Protein AF-0000000084538221 (afdb_homodimer)

pLDDT: mean 87.61, std 15.62, range [23.31, 98.94]

Organism: NCBI:txid1434108

Nearest PDB structures (foldseek):
  3nz2-assembly1_C  TM=8.221E-01  e=3.007E-10  Vibrio cholerae O1 biovar El Tor str. N16961
  3srt-assembly2_B  TM=7.364E-01  e=6.868E-10  Clostridioides difficile 630
  4egg-assembly1_A  TM=7.305E-01  e=4.000E-09  Staphylococcus aureus subsp. aureus COL
  5u2k-assembly1_A  TM=7.167E-01  e=5.881E-09  Staphylococcus aureus subsp. aureus COL
  3jqy-assembly1_C  TM=7.966E-01  e=3.308E-06  Escherichia coli

Sequence (364 aa):
MGGIRTTTAVSNRDQVTFCEIAEHYHSNKLLFGIKYFKNWILERLASSAPVPSWRTKLHRMRGVNLGENVYVGYDVIFDRIHPELITIDDYSEIGDRCILSAHTRGSLTTRQAYPRTMAPIKIGRGVSVNPGCIITQGVEIGDNSIIGVGSVVNRNISPNSLALGYPARVVKKLEGVGELKTMGGIRTTTAVSNRDQVTFCEIAEHYHSNKLLFGIKYFKNWILERLASSAPVPSWRTKLHRMRGVNLGENVYVGYDVIFDRIHPELITIDDYSEIGDRCILSAHTRGSLTTRQAYPRTMAPIKIGRGVSVNPGCIITQGVEIGDNSIIGVGSVVNRNISPNSLALGYPARVVKKLEGVGELKT

Solvent-accessible surface area (backbone atoms only — not comparable to full-atom values): 18049 Å² total; per-residue (Å²): 132,82,73,76,72,77,76,58,94,56,48,73,65,51,46,54,53,50,48,54,51,23,60,73,65,72,38,57,66,64,62,39,50,53,52,50,49,51,41,49,52,37,48,56,49,24,25,62,48,87,48,47,64,56,16,40,51,34,41,39,75,59,38,31,42,67,42,60,59,42,43,42,37,47,47,44,42,60,26,85,87,50,22,65,36,36,38,37,30,39,44,13,33,39,25,36,46,19,36,40,34,30,54,50,81,35,52,90,88,41,25,87,87,43,54,60,46,73,33,49,27,38,37,28,40,23,19,34,36,34,39,45,20,37,37,36,44,57,19,40,38,26,38,28,15,36,36,38,64,54,13,32,36,74,57,67,40,63,54,30,22,35,26,41,29,79,70,43,40,76,78,45,76,57,58,76,50,64,57,75,60,130,136,80,75,77,76,78,78,60,94,60,50,72,50,45,47,54,54,50,47,54,52,22,58,73,66,72,40,56,67,67,62,36,49,52,52,51,50,52,42,48,53,36,49,57,49,23,28,63,48,88,48,49,70,56,17,40,51,33,42,40,73,60,38,30,42,67,44,58,74,46,45,44,36,48,48,46,40,58,26,84,86,49,22,66,38,35,37,36,30,39,53,13,35,40,25,37,46,20,36,39,33,29,52,51,82,35,46,51,16,28,25,79,60,41,56,62,44,73,32,49,26,40,38,28,39,41,20,38,36,34,38,44,21,37,38,34,44,57,20,40,37,26,38,36,15,37,37,37,66,55,13,31,34,74,57,68,40,62,52,29,20,33,26,39,41,68,67,43,39,76,78,42,76,57,74,94,66,80,73,86,82,132

Secondary structure (DSSP, 8-state):
--------SS-HHHHHHHHHHHHHHT--HHHHHHHHHHHHHHHHHHHH-SSHHHHHHHHHHHT-EE-TT-EE-TT-EE-SS-GGGEEE-TT-EE-TT-EE--B----TTTTTTS---B--EEE-TT-EE-TT-EE-TT-EE-TT-EEPTT-EE-S-B-SSEEEEETTEEEEEE--S-S----/--------SS-HHHHHHHHHHHHHTT--HHHHHHHHHHHHHHHHHHHH-SSHHHHHHHHHHHT-EE-TT-EE-TT-EE-SS-GGGEEE-TT-EE-TT-EE-SB----TTTTTTS---B--EEE-TT-EE-TT-EE-TT-EE-TT-EEPTT-EE-S-B-SSEEEEETTEEEEEE--S-S----

InterPro domains:
  IPR001451 Hexapeptide repeat [PF00132] (121-155)
  IPR011004 Trimeric LpxA-like superfamily [SSF51161] (21-174)
  IPR051159 Hexapeptide-repeat containing acetyltransferases [PTHR23416] (64-176)

Structure (mmCIF, N/CA/C/O backbone):
data_AF-0000000084538221-model_v1
#
loop_
_entity.id
_entity.type
_entity.pdbx_description
1 polymer Acetyltransferase
#
loop_
_atom_site.group_PDB
_atom_site.id
_atom_site.type_symbol
_atom_site.label_atom_id
_atom_site.label_alt_id
_atom_site.label_comp_id
_atom_site.label_asym_id
_atom_site.label_entity_id
_atom_site.label_seq_id
_atom_site.pdbx_PDB_ins_code
_atom_site.Cartn_x
_atom_site.Cartn_y
_atom_site.Cartn_z
_atom_site.occupancy
_atom_site.B_iso_or_equiv
_atom_site.auth_seq_id
_atom_site.auth_comp_id
_atom_site.auth_asym_id
_atom_site.auth_atom_id
_atom_site.pdbx_PDB_model_num
ATOM 1 N N . MET A 1 1 ? 29.891 10.766 44.094 1 28.03 1 MET A N 1
ATOM 2 C CA . MET A 1 1 ? 28.469 10.992 44.344 1 28.03 1 MET A CA 1
ATOM 3 C C . MET A 1 1 ? 27.641 10.773 43.094 1 28.03 1 MET A C 1
ATOM 5 O O . MET A 1 1 ? 27.859 11.445 42.094 1 28.03 1 MET A O 1
ATOM 9 N N . GLY A 1 2 ? 27.344 9.5 42.719 1 31.75 2 GLY A N 1
ATOM 10 C CA . GLY A 1 2 ? 26.688 8.938 41.531 1 31.75 2 GLY A CA 1
ATOM 11 C C . GLY A 1 2 ? 25.312 9.523 41.281 1 31.75 2 GLY A C 1
ATOM 12 O O . GLY A 1 2 ? 24.438 9.445 42.156 1 31.75 2 GLY A O 1
ATOM 13 N N . GLY A 1 3 ? 25.219 10.773 40.75 1 32.94 3 GLY A N 1
ATOM 14 C CA . GLY A 1 3 ? 23.969 11.508 40.688 1 32.94 3 GLY A CA 1
ATOM 15 C C . GLY A 1 3 ? 22.781 10.625 40.344 1 32.94 3 GLY A C 1
ATOM 16 O O . GLY A 1 3 ? 22.922 9.664 39.562 1 32.94 3 GLY A O 1
ATOM 17 N N . ILE A 1 4 ? 21.922 10.398 41.281 1 33.69 4 ILE A N 1
ATOM 18 C CA . ILE A 1 4 ? 20.609 9.766 41.094 1 33.69 4 ILE A CA 1
ATOM 19 C C . ILE A 1 4 ? 19.984 10.258 39.812 1 33.69 4 ILE A C 1
ATOM 21 O O . ILE A 1 4 ? 19.781 11.461 39.625 1 33.69 4 ILE A O 1
ATOM 25 N N . ARG A 1 5 ? 20.344 9.656 38.625 1 39.41 5 ARG A N 1
ATOM 26 C CA . ARG A 1 5 ? 19.547 9.891 37.406 1 39.41 5 ARG A CA 1
ATOM 27 C C . ARG A 1 5 ? 18.062 9.938 37.75 1 39.41 5 ARG A C 1
ATOM 29 O O . ARG A 1 5 ? 17.516 8.984 38.281 1 39.41 5 ARG A O 1
ATOM 36 N N . THR A 1 6 ? 17.516 11.039 38.281 1 40.22 6 THR A N 1
ATOM 37 C CA . THR A 1 6 ? 16.078 11.219 38.469 1 40.22 6 THR A CA 1
ATOM 38 C C . THR A 1 6 ? 15.289 10.523 37.344 1 40.22 6 THR A C 1
ATOM 40 O O . THR A 1 6 ? 15.531 10.773 36.156 1 40.22 6 THR A O 1
ATOM 43 N N . THR A 1 7 ? 14.992 9.258 37.469 1 44.72 7 THR A N 1
ATOM 44 C CA . THR A 1 7 ? 14.156 8.367 36.656 1 44.72 7 THR A CA 1
ATOM 45 C C . THR A 1 7 ? 12.906 9.086 36.188 1 44.72 7 THR A C 1
ATOM 47 O O . THR A 1 7 ? 11.969 9.305 36.938 1 44.72 7 THR A O 1
ATOM 50 N N . THR A 1 8 ? 12.836 10.258 35.562 1 49.69 8 THR A N 1
ATOM 51 C CA . THR A 1 8 ? 11.625 10.914 35.094 1 49.69 8 THR A CA 1
ATOM 52 C C . THR A 1 8 ? 10.703 9.906 34.406 1 49.69 8 THR A C 1
ATOM 54 O O . THR A 1 8 ? 11.164 8.883 33.875 1 49.69 8 THR A O 1
ATOM 57 N N . ALA A 1 9 ? 9.383 9.891 34.812 1 61.44 9 ALA A N 1
ATOM 58 C CA . ALA A 1 9 ? 8.266 9.094 34.312 1 61.44 9 ALA A CA 1
ATOM 59 C C . ALA A 1 9 ? 8.305 8.961 32.812 1 61.44 9 ALA A C 1
ATOM 61 O O . ALA A 1 9 ? 7.855 7.961 32.25 1 61.44 9 ALA A O 1
ATOM 62 N N . VAL A 1 10 ? 8.695 9.977 32.219 1 63.03 10 VAL A N 1
ATOM 63 C CA . VAL A 1 10 ? 8.789 9.922 30.781 1 63.03 10 VAL A CA 1
ATOM 64 C C . VAL A 1 10 ? 10.234 9.633 30.359 1 63.03 10 VAL A C 1
ATOM 66 O O . VAL A 1 10 ? 11.172 10.242 30.891 1 63.03 10 VAL A O 1
ATOM 69 N N . SER A 1 11 ? 10.461 8.594 29.719 1 69 11 SER A N 1
ATOM 70 C CA . SER A 1 11 ? 11.781 8.203 29.234 1 69 11 SER A CA 1
ATOM 71 C C . SER A 1 11 ? 12.484 9.375 28.547 1 69 11 SER A C 1
ATOM 73 O O . SER A 1 11 ? 11.836 10.312 28.078 1 69 11 SER A O 1
ATOM 75 N N . ASN A 1 12 ? 13.742 9.375 28.672 1 65.75 12 ASN A N 1
ATOM 76 C CA . ASN A 1 12 ? 14.539 10.391 27.984 1 65.75 12 ASN A CA 1
ATOM 77 C C . ASN A 1 12 ? 14.141 10.531 26.516 1 65.75 12 ASN A C 1
ATOM 79 O O . ASN A 1 12 ? 14.102 11.641 25.984 1 65.75 12 ASN A O 1
ATOM 83 N N . ARG A 1 13 ? 13.898 9.469 26.016 1 68.38 13 ARG A N 1
ATOM 84 C CA . ARG A 1 13 ? 13.492 9.477 24.609 1 68.38 13 ARG A CA 1
ATOM 85 C C . ARG A 1 13 ? 12.164 10.188 24.422 1 68.38 13 ARG A C 1
ATOM 87 O O . ARG A 1 13 ? 12 10.977 23.5 1 68.38 13 ARG A O 1
ATOM 94 N N . ASP A 1 14 ? 11.281 9.867 25.266 1 73.62 14 ASP A N 1
ATOM 95 C CA . ASP A 1 14 ? 9.969 10.492 25.156 1 73.62 14 ASP A CA 1
ATOM 96 C C . ASP A 1 14 ? 10.062 12 25.391 1 73.62 14 ASP A C 1
ATOM 98 O O . ASP A 1 14 ? 9.344 12.781 24.766 1 73.62 14 ASP A O 1
ATOM 102 N N . GLN A 1 15 ? 10.891 12.328 26.188 1 70.5 15 GLN A N 1
ATOM 103 C CA . GLN A 1 15 ? 11.086 13.75 26.469 1 70.5 15 GLN A CA 1
ATOM 104 C C . GLN A 1 15 ? 11.57 14.492 25.234 1 70.5 15 GLN A C 1
ATOM 106 O O . GLN A 1 15 ? 11.102 15.602 24.938 1 70.5 15 GLN A O 1
ATOM 111 N N . VAL A 1 16 ? 12.539 13.922 24.609 1 69.69 16 VAL A N 1
ATOM 112 C CA . VAL A 1 16 ? 13.07 14.547 23.391 1 69.69 16 VAL A CA 1
ATOM 113 C C . VAL A 1 16 ? 11.953 14.719 22.375 1 69.69 16 VAL A C 1
ATOM 115 O O . VAL A 1 16 ? 11.812 15.789 21.766 1 69.69 16 VAL A O 1
ATOM 118 N N . THR A 1 17 ? 11.219 13.656 22.203 1 69 17 THR A N 1
ATOM 119 C CA . THR A 1 17 ? 10.141 13.695 21.219 1 69 17 THR A CA 1
ATOM 120 C C . THR A 1 17 ? 9.094 14.734 21.594 1 69 17 THR A C 1
ATOM 122 O O . THR A 1 17 ? 8.711 15.562 20.766 1 69 17 THR A O 1
ATOM 125 N N . PHE A 1 18 ? 8.672 14.734 22.781 1 70.56 18 PHE A N 1
ATOM 126 C CA . PHE A 1 18 ? 7.598 15.617 23.219 1 70.56 18 PHE A CA 1
ATOM 127 C C . PHE A 1 18 ? 8.062 17.062 23.25 1 70.56 18 PHE A C 1
ATOM 129 O O . PHE A 1 18 ? 7.301 17.969 22.891 1 70.56 18 PHE A O 1
ATOM 136 N N . CYS A 1 19 ? 9.227 17.234 23.594 1 69.69 19 CYS A N 1
ATOM 137 C CA . CYS A 1 19 ? 9.75 18.594 23.656 1 69.69 19 CYS A CA 1
ATOM 138 C C . CYS A 1 19 ? 9.883 19.188 22.266 1 69.69 19 CYS A C 1
ATOM 140 O O . CYS A 1 19 ? 9.523 20.359 22.047 1 69.69 19 CYS A O 1
ATOM 142 N N . GLU A 1 20 ? 10.422 18.453 21.375 1 70.19 20 GLU A N 1
ATOM 143 C CA . GLU A 1 20 ? 10.594 18.953 20 1 70.19 20 GLU A CA 1
ATOM 144 C C . GLU A 1 20 ? 9.25 19.281 19.375 1 70.19 20 GLU A C 1
ATOM 146 O O . GLU A 1 20 ? 9.109 20.312 18.703 1 70.19 20 GLU A O 1
ATOM 151 N N . ILE A 1 21 ? 8.352 18.453 19.625 1 71.31 21 ILE A N 1
ATOM 152 C CA . ILE A 1 21 ? 7.035 18.641 19.016 1 71.31 21 ILE A CA 1
ATOM 153 C C . ILE A 1 21 ? 6.309 19.797 19.703 1 71.31 21 ILE A C 1
ATOM 155 O O . ILE A 1 21 ? 5.688 20.625 19.031 1 71.31 21 ILE A O 1
ATOM 159 N N . ALA A 1 22 ? 6.379 19.828 20.984 1 69.81 22 ALA A N 1
ATOM 160 C CA . ALA A 1 22 ? 5.77 20.922 21.734 1 69.81 22 ALA A CA 1
ATOM 161 C C . ALA A 1 22 ? 6.359 22.266 21.328 1 69.81 22 ALA A C 1
ATOM 163 O O . ALA A 1 22 ? 5.641 23.266 21.234 1 69.81 22 ALA A O 1
ATOM 164 N N . GLU A 1 23 ? 7.621 22.281 21.078 1 72.44 23 GLU A N 1
ATOM 165 C CA . GLU A 1 23 ? 8.289 23.516 20.641 1 72.44 23 GLU A CA 1
ATOM 166 C C . GLU A 1 23 ? 7.82 23.938 19.25 1 72.44 23 GLU A C 1
ATOM 168 O O . GLU A 1 23 ? 7.613 25.125 19 1 72.44 23 GLU A O 1
ATOM 173 N N . HIS A 1 24 ? 7.633 22.984 18.453 1 72.81 24 HIS A N 1
ATOM 174 C CA . HIS A 1 24 ? 7.18 23.281 17.109 1 72.81 24 HIS A CA 1
ATOM 175 C C . HIS A 1 24 ? 5.777 23.891 17.109 1 72.81 24 HIS A C 1
ATOM 177 O O . HIS A 1 24 ? 5.516 24.859 16.406 1 72.81 24 HIS A O 1
ATOM 183 N N . TYR A 1 25 ? 4.949 23.359 17.938 1 73.06 25 TYR A N 1
ATOM 184 C CA . TYR A 1 25 ? 3.561 23.812 17.953 1 73.06 25 TYR A CA 1
ATOM 185 C C . TYR A 1 25 ? 3.365 24.906 18.984 1 73.06 25 TYR A C 1
ATOM 187 O O . TYR A 1 25 ? 2.254 25.422 19.156 1 73.06 25 TYR A O 1
ATOM 195 N N . HIS A 1 26 ? 4.398 25.375 19.594 1 75.12 26 HIS A N 1
ATOM 196 C CA . HIS A 1 26 ? 4.328 26.375 20.641 1 75.12 26 HIS A CA 1
ATOM 197 C C . HIS A 1 26 ? 3.221 26.062 21.641 1 75.12 26 HIS A C 1
ATOM 199 O O . HIS A 1 26 ? 2.428 26.922 22 1 75.12 26 HIS A O 1
ATOM 205 N N . SER A 1 27 ? 3.049 24.812 21.938 1 70.12 27 SER A N 1
ATOM 206 C CA . SER A 1 27 ? 1.979 24.359 22.812 1 70.12 27 SER A CA 1
ATOM 207 C C . SER A 1 27 ? 2.529 23.891 24.156 1 70.12 27 SER A C 1
ATOM 209 O O . SER A 1 27 ? 3.693 23.5 24.25 1 70.12 27 SER A O 1
ATOM 211 N N . ASN A 1 28 ? 1.654 24.141 25.062 1 74.75 28 ASN A N 1
ATOM 212 C CA . ASN A 1 28 ? 2.029 23.531 26.328 1 74.75 28 ASN A CA 1
ATOM 213 C C . ASN A 1 28 ? 1.969 22 26.266 1 74.75 28 ASN A C 1
ATOM 215 O O . ASN A 1 28 ? 1.281 21.453 25.406 1 74.75 28 ASN A O 1
ATOM 219 N N . LYS A 1 29 ? 2.656 21.312 27.062 1 72.25 29 LYS A N 1
ATOM 220 C CA . LYS A 1 29 ? 2.883 19.875 27.047 1 72.25 29 LYS A CA 1
ATOM 221 C C . LYS A 1 29 ? 1.566 19.109 27.156 1 72.25 29 LYS A C 1
ATOM 223 O O . LYS A 1 29 ? 1.375 18.094 26.484 1 72.25 29 LYS A O 1
ATOM 228 N N . LEU A 1 30 ? 0.734 19.641 27.969 1 74.62 30 LEU A N 1
ATOM 229 C CA . LEU A 1 30 ? -0.538 18.953 28.188 1 74.62 30 LEU A CA 1
ATOM 230 C C . LEU A 1 30 ? -1.402 19.031 26.922 1 74.62 30 LEU A C 1
ATOM 232 O O . LEU A 1 30 ? -1.979 18.016 26.5 1 74.62 30 LEU A O 1
ATOM 236 N N . LEU A 1 31 ? -1.544 20.203 26.438 1 76.81 31 LEU A N 1
ATOM 237 C CA . LEU A 1 31 ? -2.348 20.406 25.234 1 76.81 31 LEU A CA 1
ATOM 238 C C . LEU A 1 31 ? -1.792 19.594 24.062 1 76.81 31 LEU A C 1
ATOM 240 O O . LEU A 1 31 ? -2.555 19.016 23.281 1 76.81 31 LEU A O 1
ATOM 244 N N . PHE A 1 32 ? -0.546 19.484 24.094 1 75.25 32 PHE A N 1
ATOM 245 C CA . PHE A 1 32 ? 0.092 18.703 23.047 1 75.25 32 PHE A CA 1
ATOM 246 C C . PHE A 1 32 ? -0.216 17.219 23.219 1 75.25 32 PHE A C 1
ATOM 248 O O . PHE A 1 32 ? -0.479 16.516 22.234 1 75.25 32 PHE A O 1
ATOM 255 N N . GLY A 1 33 ? -0.154 16.781 24.453 1 76.19 33 GLY A N 1
ATOM 256 C CA . GLY A 1 33 ? -0.464 15.391 24.719 1 76.19 33 GLY A CA 1
ATOM 257 C C . GLY A 1 33 ? -1.852 14.984 24.25 1 76.19 33 GLY A C 1
ATOM 258 O O . GLY A 1 33 ? -2.029 13.93 23.641 1 76.19 33 GLY A O 1
ATOM 259 N N . ILE A 1 34 ? -2.74 15.828 24.578 1 81.06 34 ILE A N 1
ATOM 260 C CA . ILE A 1 34 ? -4.125 15.562 24.203 1 81.06 34 ILE A CA 1
ATOM 261 C C . ILE A 1 34 ? -4.254 15.547 22.688 1 81.06 34 ILE A C 1
ATOM 263 O O . ILE A 1 34 ? -4.883 14.648 22.109 1 81.06 34 ILE A O 1
ATOM 267 N N . LYS A 1 35 ? -3.684 16.578 22.094 1 81.38 35 LYS A N 1
ATOM 268 C CA . LYS A 1 35 ? -3.727 16.656 20.641 1 81.38 35 LYS A CA 1
ATOM 269 C C . LYS A 1 35 ? -3.055 15.445 20 1 81.38 35 LYS A C 1
ATOM 271 O O . LYS A 1 35 ? -3.551 14.898 19.016 1 81.38 35 LYS A O 1
ATOM 276 N N . TYR A 1 36 ? -1.949 15.039 20.609 1 82 36 TYR A N 1
ATOM 277 C CA . TYR A 1 36 ? -1.199 13.891 20.109 1 82 36 TYR A CA 1
ATOM 278 C C . TYR A 1 36 ? -2.029 12.617 20.203 1 82 36 TYR A C 1
ATOM 280 O O . TYR A 1 36 ? -2.084 11.836 19.25 1 82 36 TYR A O 1
ATOM 288 N N . PHE A 1 37 ? -2.625 12.484 21.297 1 86.69 37 PHE A N 1
ATOM 289 C CA . PHE A 1 37 ? -3.432 11.289 21.516 1 86.69 37 PHE A CA 1
ATOM 290 C C . PHE A 1 37 ? -4.641 11.273 20.594 1 86.69 37 PHE A C 1
ATOM 292 O O . PHE A 1 37 ? -4.969 10.234 20.016 1 86.69 37 PHE A O 1
ATOM 299 N N . LYS A 1 38 ? -5.27 12.383 20.516 1 89.31 38 LYS A N 1
ATOM 300 C CA . LYS A 1 38 ? -6.398 12.508 19.594 1 89.31 38 LYS A CA 1
ATOM 301 C C . LYS A 1 38 ? -5.988 12.156 18.172 1 89.31 38 LYS A C 1
ATOM 303 O O . LYS A 1 38 ? -6.68 11.398 17.484 1 89.31 38 LYS A O 1
ATOM 308 N N . ASN A 1 39 ? -4.887 12.672 17.75 1 89.56 39 ASN A N 1
ATOM 309 C CA . ASN A 1 39 ? -4.398 12.406 16.406 1 89.56 39 ASN A CA 1
ATOM 310 C C . ASN A 1 39 ? -4.043 10.938 16.203 1 89.56 39 ASN A C 1
ATOM 312 O O . ASN A 1 39 ? -4.219 10.383 15.125 1 89.56 39 ASN A O 1
ATOM 316 N N . TRP A 1 40 ? -3.553 10.438 17.25 1 89.25 40 TRP A N 1
ATOM 317 C CA . TRP A 1 40 ? -3.225 9.016 17.219 1 89.25 40 TRP A CA 1
ATOM 318 C C . TRP A 1 40 ? -4.477 8.172 17 1 89.25 40 TRP A C 1
ATOM 320 O O . TRP A 1 40 ? -4.48 7.266 16.172 1 89.25 40 TRP A O 1
ATOM 330 N N . ILE A 1 41 ? -5.504 8.414 17.719 1 92.25 41 ILE A N 1
ATOM 331 C CA . ILE A 1 41 ? -6.758 7.684 17.594 1 92.25 41 ILE A CA 1
ATOM 332 C C . ILE A 1 41 ? -7.324 7.848 16.188 1 92.25 41 ILE A C 1
ATOM 334 O O . ILE A 1 41 ? -7.703 6.867 15.547 1 92.25 41 ILE A O 1
ATOM 338 N N . LEU A 1 42 ? -7.344 9.094 15.75 1 94.25 42 LEU A N 1
ATOM 339 C CA . LEU A 1 42 ? -7.879 9.383 14.422 1 94.25 42 LEU A CA 1
ATOM 340 C C . LEU A 1 42 ? -7.09 8.641 13.352 1 94.25 42 LEU A C 1
ATOM 342 O O . LEU A 1 42 ? -7.668 8.141 12.383 1 94.25 42 LEU A O 1
ATOM 346 N N . GLU A 1 43 ? -5.797 8.602 13.516 1 93.19 43 GLU A N 1
ATOM 347 C CA . GLU A 1 43 ? -4.949 7.91 12.547 1 93.19 43 GLU A CA 1
ATOM 348 C C . GLU A 1 43 ? -5.254 6.414 12.516 1 93.19 43 GLU A C 1
ATOM 350 O O . GLU A 1 43 ? -5.332 5.812 11.445 1 93.19 43 GLU A O 1
ATOM 355 N N . ARG A 1 44 ? -5.383 5.828 13.633 1 92.31 44 ARG A N 1
ATOM 356 C CA . ARG A 1 44 ? -5.652 4.395 13.711 1 92.31 44 ARG A CA 1
ATOM 357 C C . ARG A 1 44 ? -7.008 4.059 13.102 1 92.31 44 ARG A C 1
ATOM 359 O O . ARG A 1 44 ? -7.148 3.061 12.391 1 92.31 44 ARG A O 1
ATOM 366 N N . LEU A 1 45 ? -7.945 4.836 13.414 1 93.38 45 LEU A N 1
ATOM 367 C CA . LEU A 1 45 ? -9.273 4.645 12.836 1 93.38 45 LEU A CA 1
ATOM 368 C C . LEU A 1 45 ? -9.242 4.824 11.32 1 93.38 45 LEU A C 1
ATOM 370 O O . LEU A 1 45 ? -9.844 4.043 10.586 1 93.38 45 LEU A O 1
ATOM 374 N N . ALA A 1 46 ? -8.523 5.844 10.867 1 94.06 46 ALA A N 1
ATOM 375 C CA . ALA A 1 46 ? -8.422 6.113 9.438 1 94.06 46 ALA A CA 1
ATOM 376 C C . ALA A 1 46 ? -7.734 4.957 8.711 1 94.06 46 ALA A C 1
ATOM 378 O O . ALA A 1 46 ? -8.102 4.617 7.586 1 94.06 46 ALA A O 1
ATOM 379 N N . SER A 1 47 ? -6.777 4.422 9.352 1 90.81 47 SER A N 1
ATOM 380 C CA . SER A 1 47 ? -5.969 3.367 8.75 1 90.81 47 SER A CA 1
ATOM 381 C C . SER A 1 47 ? -6.793 2.105 8.516 1 90.81 47 SER A C 1
ATOM 383 O O . SER A 1 47 ? -6.488 1.312 7.621 1 90.81 47 SER A O 1
ATOM 385 N N . SER A 1 48 ? -7.898 1.978 9.227 1 91.56 48 SER A N 1
ATOM 386 C CA . SER A 1 48 ? -8.578 0.686 9.195 1 91.56 48 SER A CA 1
ATOM 387 C C . SER A 1 48 ? -10.016 0.826 8.703 1 91.56 48 SER A C 1
ATOM 389 O O . SER A 1 48 ? -10.664 -0.17 8.383 1 91.56 48 SER A O 1
ATOM 391 N N . ALA A 1 49 ? -10.547 1.956 8.617 1 92 49 ALA A N 1
ATOM 392 C CA . ALA A 1 49 ? -11.953 2.143 8.266 1 92 49 ALA A CA 1
ATOM 393 C C . ALA A 1 49 ? -12.273 1.503 6.918 1 92 49 ALA A C 1
ATOM 395 O O . ALA A 1 49 ? -11.547 1.708 5.941 1 92 49 ALA A O 1
ATOM 396 N N . PRO A 1 50 ? -13.367 0.766 6.781 1 89.12 50 PRO A N 1
ATOM 397 C CA . PRO A 1 50 ? -13.68 0.045 5.547 1 89.12 50 PRO A CA 1
ATOM 398 C C . PRO A 1 50 ? -14.234 0.958 4.457 1 89.12 50 PRO A C 1
ATOM 400 O O . PRO A 1 50 ? -14.195 0.61 3.273 1 89.12 50 PRO A O 1
ATOM 403 N N . VAL A 1 51 ? -14.758 2.086 4.793 1 89.12 51 VAL A N 1
ATOM 404 C CA . VAL A 1 51 ? -15.344 3.01 3.826 1 89.12 51 VAL A CA 1
ATOM 405 C C . VAL A 1 51 ? -14.328 4.094 3.463 1 89.12 51 VAL A C 1
ATOM 407 O O . VAL A 1 51 ? -13.828 4.801 4.34 1 89.12 51 VAL A O 1
ATOM 410 N N . PRO A 1 52 ? -14.055 4.191 2.189 1 89.12 52 PRO A N 1
ATOM 411 C CA . PRO A 1 52 ? -13.023 5.141 1.769 1 89.12 52 PRO A CA 1
ATOM 412 C C . PRO A 1 52 ? -13.32 6.574 2.207 1 89.12 52 PRO A C 1
ATOM 414 O O . PRO A 1 52 ? -12.414 7.297 2.631 1 89.12 52 PRO A O 1
ATOM 417 N N . SER A 1 53 ? -14.523 7.039 2.111 1 91.69 53 SER A N 1
ATOM 418 C CA . SER A 1 53 ? -14.867 8.406 2.48 1 91.69 53 SER A CA 1
ATOM 419 C C . SER A 1 53 ? -14.617 8.656 3.965 1 91.69 53 SER A C 1
ATOM 421 O O . SER A 1 53 ? -14.273 9.773 4.363 1 91.69 53 SER A O 1
ATOM 423 N N . TRP A 1 54 ? -14.789 7.566 4.793 1 93.88 54 TRP A N 1
ATOM 424 C CA . TRP A 1 54 ? -14.492 7.699 6.215 1 93.88 54 TRP A CA 1
ATOM 425 C C . TRP A 1 54 ? -13 7.902 6.445 1 93.88 54 TRP A C 1
ATOM 427 O O . TRP A 1 54 ? -12.602 8.703 7.297 1 93.88 54 TRP A O 1
ATOM 437 N N . ARG A 1 55 ? -12.266 7.223 5.672 1 95.19 55 ARG A N 1
ATOM 438 C CA . ARG A 1 55 ? -10.812 7.355 5.816 1 95.19 55 ARG A CA 1
ATOM 439 C C . ARG A 1 55 ? -10.359 8.766 5.469 1 95.19 55 ARG A C 1
ATOM 441 O O . ARG A 1 55 ? -9.602 9.383 6.223 1 95.19 55 ARG A O 1
ATOM 448 N N . THR A 1 56 ? -10.852 9.242 4.387 1 96.12 56 THR A N 1
ATOM 449 C CA . THR A 1 56 ? -10.492 10.586 3.959 1 96.12 56 THR A CA 1
ATOM 450 C C . THR A 1 56 ? -10.945 11.617 4.984 1 96.12 56 THR A C 1
ATOM 452 O O . THR A 1 56 ? -10.203 12.547 5.312 1 96.12 56 THR A O 1
ATOM 455 N N . LYS A 1 57 ? -12.148 11.477 5.484 1 95.94 57 LYS A N 1
ATOM 456 C CA . LYS A 1 57 ? -12.68 12.398 6.484 1 95.94 57 LYS A CA 1
ATOM 457 C C . LYS A 1 57 ? -11.82 12.398 7.75 1 95.94 57 LYS A C 1
ATOM 459 O O . LYS A 1 57 ? -11.508 13.453 8.297 1 95.94 57 LYS A O 1
ATOM 464 N N . LEU A 1 58 ? -11.445 11.242 8.195 1 97.12 58 LEU A N 1
ATOM 465 C CA . LEU A 1 58 ? -10.656 11.109 9.414 1 97.12 58 LEU A CA 1
ATOM 466 C C . LEU A 1 58 ? -9.281 11.727 9.242 1 97.12 58 LEU A C 1
ATOM 468 O O . LEU A 1 58 ? -8.766 12.375 10.164 1 97.12 58 LEU A O 1
ATOM 472 N N . HIS A 1 59 ? -8.68 11.586 8.102 1 97.62 59 HIS A N 1
ATOM 473 C CA . HIS A 1 59 ? -7.379 12.195 7.855 1 97.62 59 HIS A CA 1
ATOM 474 C C . HIS A 1 59 ? -7.496 13.719 7.75 1 97.62 59 HIS A C 1
ATOM 476 O O . HIS A 1 59 ? -6.602 14.445 8.188 1 97.62 59 HIS A O 1
ATOM 482 N N . ARG A 1 60 ? -8.617 14.18 7.18 1 97.31 60 ARG A N 1
ATOM 483 C CA . ARG A 1 60 ? -8.867 15.617 7.164 1 97.31 60 ARG A CA 1
ATOM 484 C C . ARG A 1 60 ? -8.961 16.172 8.586 1 97.31 60 ARG A C 1
ATOM 486 O O . ARG A 1 60 ? -8.414 17.234 8.875 1 97.31 60 ARG A O 1
ATOM 493 N N . MET A 1 61 ? -9.609 15.445 9.422 1 96.5 61 MET A N 1
ATOM 494 C CA . MET A 1 61 ? -9.781 15.867 10.812 1 96.5 61 MET A CA 1
ATOM 495 C C . MET A 1 61 ? -8.438 15.961 11.523 1 96.5 61 MET A C 1
ATOM 497 O O . MET A 1 61 ? -8.273 16.75 12.461 1 96.5 61 MET A O 1
ATOM 501 N N . ARG A 1 62 ? -7.457 15.203 11.031 1 95.19 62 ARG A N 1
ATOM 502 C CA . ARG A 1 62 ? -6.117 15.211 11.609 1 95.19 62 ARG A CA 1
ATOM 503 C C . ARG A 1 62 ? -5.328 16.422 11.141 1 95.19 62 ARG A C 1
ATOM 505 O O . ARG A 1 62 ? -4.273 16.75 11.695 1 95.19 62 ARG A O 1
ATOM 512 N N . GLY A 1 63 ? -5.734 16.984 10.062 1 96.06 63 GLY A N 1
ATOM 513 C CA . GLY A 1 63 ? -5.062 18.172 9.578 1 96.06 63 GLY A CA 1
ATOM 514 C C . GLY A 1 63 ? -4.504 18.031 8.172 1 96.06 63 GLY A C 1
ATOM 515 O O . GLY A 1 63 ? -3.902 18.953 7.637 1 96.06 63 GLY A O 1
ATOM 516 N N . VAL A 1 64 ? -4.637 16.844 7.562 1 97.94 64 VAL A N 1
ATOM 517 C CA . VAL A 1 64 ? -4.172 16.641 6.195 1 97.94 64 VAL A CA 1
ATOM 518 C C . VAL A 1 64 ? -5.059 17.406 5.223 1 97.94 64 VAL A C 1
ATOM 520 O O . VAL A 1 64 ? -6.285 17.406 5.352 1 97.94 64 VAL A O 1
ATOM 523 N N . ASN A 1 65 ? -4.504 18.109 4.273 1 98.69 65 ASN A N 1
ATOM 524 C CA . ASN A 1 65 ? -5.254 18.844 3.258 1 98.69 65 ASN A CA 1
ATOM 525 C C . ASN A 1 65 ? -5.641 17.953 2.088 1 98.69 65 ASN A C 1
ATOM 527 O O . ASN A 1 65 ? -4.828 17.703 1.194 1 98.69 65 ASN A O 1
ATOM 531 N N . LEU A 1 66 ? -6.848 17.516 2.076 1 98.06 66 LEU A N 1
ATOM 532 C CA . LEU A 1 66 ? -7.355 16.625 1.038 1 98.06 66 LEU A CA 1
ATOM 533 C C . LEU A 1 66 ? -8.453 17.312 0.226 1 98.06 66 LEU A C 1
ATOM 535 O O . LEU A 1 66 ? -9.438 17.797 0.79 1 98.06 66 LEU A O 1
ATOM 539 N N . GLY A 1 67 ? -8.297 17.281 -1.078 1 97.06 67 GLY A N 1
ATOM 540 C CA . GLY A 1 67 ? -9.273 17.875 -1.981 1 97.06 67 GLY A CA 1
ATOM 541 C C . GLY A 1 67 ? -10.531 17.031 -2.135 1 97.06 67 GLY A C 1
ATOM 542 O O . GLY A 1 67 ? -10.805 16.156 -1.308 1 97.06 67 GLY A O 1
ATOM 543 N N . GLU A 1 68 ? -11.32 17.359 -3.17 1 93.56 68 GLU A N 1
ATOM 544 C CA . GLU A 1 68 ? -12.57 16.656 -3.453 1 93.56 68 GLU A CA 1
ATOM 545 C C . GLU A 1 68 ? -12.312 15.32 -4.145 1 93.56 68 GLU A C 1
ATOM 547 O O . GLU A 1 68 ? -11.438 15.219 -5.008 1 93.56 68 GLU A O 1
ATOM 552 N N . ASN A 1 69 ? -13.039 14.258 -3.678 1 91.69 69 ASN A N 1
ATOM 553 C CA . ASN A 1 69 ? -13.039 12.938 -4.312 1 91.69 69 ASN A CA 1
ATOM 554 C C . ASN A 1 69 ? -11.664 12.297 -4.262 1 91.69 69 ASN A C 1
ATOM 556 O O . ASN A 1 69 ? -11.25 11.625 -5.211 1 91.69 69 ASN A O 1
ATOM 560 N N . VAL A 1 70 ? -10.938 12.586 -3.283 1 94.38 70 VAL A N 1
ATOM 561 C CA . VAL A 1 70 ? -9.656 11.93 -3.045 1 94.38 70 VAL A CA 1
ATOM 562 C C . VAL A 1 70 ? -9.891 10.547 -2.438 1 94.38 70 VAL A C 1
ATOM 564 O O . VAL A 1 70 ? -10.758 10.375 -1.579 1 94.38 70 VAL A O 1
ATOM 567 N N . TYR A 1 71 ? -9.133 9.617 -2.986 1 93.25 71 TYR A N 1
ATOM 568 C CA . TYR A 1 71 ? -9.156 8.273 -2.408 1 93.25 71 TYR A CA 1
ATOM 569 C C . TYR A 1 71 ? -7.926 8.039 -1.539 1 93.25 71 TYR A C 1
ATOM 571 O O . TYR A 1 71 ? -6.801 8.32 -1.954 1 93.25 71 TYR A O 1
ATOM 579 N N . VAL A 1 72 ? -8.164 7.516 -0.33 1 95.88 72 VAL A N 1
ATOM 580 C CA . VAL A 1 72 ? -7.078 7.098 0.55 1 95.88 72 VAL A CA 1
ATOM 581 C C . VAL A 1 72 ? -7.246 5.625 0.916 1 95.88 72 VAL A C 1
ATOM 583 O O . VAL A 1 72 ? -8.289 5.223 1.436 1 95.88 72 VAL A O 1
ATOM 586 N N . GLY A 1 73 ? -6.238 4.871 0.648 1 94.88 73 GLY A N 1
ATOM 587 C CA . GLY A 1 73 ? -6.27 3.447 0.93 1 94.88 73 GLY A CA 1
ATOM 588 C C . GLY A 1 73 ? -6.055 3.123 2.396 1 94.88 73 GLY A C 1
ATOM 589 O O . GLY A 1 73 ? -6.066 4.02 3.244 1 94.88 73 GLY A O 1
ATOM 590 N N . TYR A 1 74 ? -5.906 1.789 2.65 1 94.25 74 TYR A N 1
ATOM 591 C CA . TYR A 1 74 ? -5.691 1.299 4.008 1 94.25 74 TYR A CA 1
ATOM 592 C C . TYR A 1 74 ? -4.254 1.535 4.453 1 94.25 74 TYR A C 1
ATOM 594 O O . TYR A 1 74 ? -3.326 1.446 3.645 1 94.25 74 TYR A O 1
ATOM 602 N N . ASP A 1 75 ? -4.121 1.845 5.738 1 95.94 75 ASP A N 1
ATOM 603 C CA . ASP A 1 75 ? -2.832 1.869 6.418 1 95.94 75 ASP A CA 1
ATOM 604 C C . ASP A 1 75 ? -1.886 2.875 5.77 1 95.94 75 ASP A C 1
ATOM 606 O O . ASP A 1 75 ? -0.682 2.631 5.668 1 95.94 75 ASP A O 1
ATOM 610 N N . VAL A 1 76 ? -2.475 3.91 5.23 1 97.44 76 VAL A N 1
ATOM 611 C CA . VAL A 1 76 ? -1.661 5.02 4.75 1 97.44 76 VAL A CA 1
ATOM 612 C C . VAL A 1 76 ? -1.172 5.855 5.934 1 97.44 76 VAL A C 1
ATOM 614 O O . VAL A 1 76 ? -1.934 6.129 6.863 1 97.44 76 VAL A O 1
ATOM 617 N N . ILE A 1 77 ? 0.078 6.223 5.871 1 96.81 77 ILE A N 1
ATOM 618 C CA . ILE A 1 77 ? 0.668 7.062 6.906 1 96.81 77 ILE A CA 1
ATOM 619 C C . ILE A 1 77 ? 0.953 8.453 6.344 1 96.81 77 ILE A C 1
ATOM 621 O O . ILE A 1 77 ? 1.899 8.641 5.574 1 96.81 77 ILE A O 1
ATOM 625 N N . PHE A 1 78 ? 0.134 9.352 6.695 1 97.75 78 PHE A N 1
ATOM 626 C CA . PHE A 1 78 ? 0.483 10.758 6.535 1 97.75 78 PHE A CA 1
ATOM 627 C C . PHE A 1 78 ? 1.277 11.258 7.738 1 97.75 78 PHE A C 1
ATOM 629 O O . PHE A 1 78 ? 1.011 10.859 8.875 1 97.75 78 PHE A O 1
ATOM 636 N N . ASP A 1 79 ? 2.182 12.094 7.449 1 94.94 79 ASP A N 1
ATOM 637 C CA . ASP A 1 79 ? 3.045 12.562 8.531 1 94.94 79 ASP A CA 1
ATOM 638 C C . ASP A 1 79 ? 2.266 12.711 9.836 1 94.94 79 ASP A C 1
ATOM 640 O O . ASP A 1 79 ? 1.282 13.453 9.898 1 94.94 79 ASP A O 1
ATOM 644 N N . ARG A 1 80 ? 2.705 12.078 10.805 1 89.81 80 ARG A N 1
ATOM 645 C CA . ARG A 1 80 ? 1.969 12.008 12.062 1 89.81 80 ARG A CA 1
ATOM 646 C C . ARG A 1 80 ? 2.166 13.273 12.883 1 89.81 80 ARG A C 1
ATOM 648 O O . ARG A 1 80 ? 1.33 13.617 13.727 1 89.81 80 ARG A O 1
ATOM 655 N N . ILE A 1 81 ? 3.258 13.914 12.633 1 86.81 81 ILE A N 1
ATOM 656 C CA . ILE A 1 81 ? 3.592 15.102 13.422 1 86.81 81 ILE A CA 1
ATOM 657 C C . ILE A 1 81 ? 3.121 16.359 12.688 1 86.81 81 ILE A C 1
ATOM 659 O O . ILE A 1 81 ? 2.576 17.281 13.305 1 86.81 81 ILE A O 1
ATOM 663 N N . HIS A 1 82 ? 3.27 16.344 11.398 1 90.5 82 HIS A N 1
ATOM 664 C CA . HIS A 1 82 ? 2.957 17.531 10.602 1 90.5 82 HIS A CA 1
ATOM 665 C C . HIS A 1 82 ? 1.997 17.203 9.469 1 90.5 82 HIS A C 1
ATOM 667 O O . HIS A 1 82 ? 2.322 17.406 8.297 1 90.5 82 HIS A O 1
ATOM 673 N N . PRO A 1 83 ? 0.818 16.766 9.844 1 94.94 83 PRO A N 1
ATOM 674 C CA . PRO A 1 83 ? -0.128 16.422 8.781 1 94.94 83 PRO A CA 1
ATOM 675 C C . PRO A 1 83 ? -0.496 17.625 7.902 1 94.94 83 PRO A C 1
ATOM 677 O O . PRO A 1 83 ? -0.849 17.453 6.734 1 94.94 83 PRO A O 1
ATOM 680 N N . GLU A 1 84 ? -0.404 18.797 8.438 1 95.5 84 GLU A N 1
ATOM 681 C CA . GLU A 1 84 ? -0.787 20.016 7.727 1 95.5 84 GLU A CA 1
ATOM 682 C C . GLU A 1 84 ? 0.163 20.297 6.562 1 95.5 84 GLU A C 1
ATOM 684 O O . GLU A 1 84 ? -0.147 21.094 5.68 1 95.5 84 GLU A O 1
ATOM 689 N N . LEU A 1 85 ? 1.279 19.625 6.523 1 97.5 85 LEU A N 1
ATOM 690 C CA . LEU A 1 85 ? 2.266 19.844 5.469 1 97.5 85 LEU A CA 1
ATOM 691 C C . LEU A 1 85 ? 1.961 18.984 4.254 1 97.5 85 LEU A C 1
ATOM 693 O O . LEU A 1 85 ? 2.633 19.078 3.225 1 97.5 85 LEU A O 1
ATOM 697 N N . ILE A 1 86 ? 0.973 18.188 4.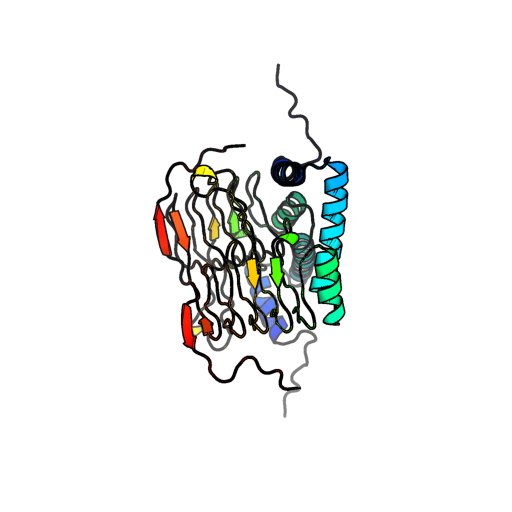312 1 98.62 86 ILE A N 1
ATOM 698 C CA . ILE A 1 86 ? 0.609 17.312 3.213 1 98.62 86 ILE A CA 1
ATOM 699 C C . ILE A 1 86 ? -0.633 17.844 2.506 1 98.62 86 ILE A C 1
ATOM 701 O O . ILE A 1 86 ? -1.675 18.047 3.135 1 98.62 86 ILE A O 1
ATOM 705 N N . THR A 1 87 ? -0.558 18.094 1.256 1 98.88 87 THR A N 1
ATOM 706 C CA . THR A 1 87 ? -1.672 18.531 0.422 1 98.88 87 THR A CA 1
ATOM 707 C C . THR A 1 87 ? -1.887 17.578 -0.743 1 98.88 87 THR A C 1
ATOM 709 O O . THR A 1 87 ? -0.952 17.281 -1.489 1 98.88 87 THR A O 1
ATOM 712 N N . ILE A 1 88 ? -3.039 17.031 -0.881 1 98.56 88 ILE A N 1
ATOM 713 C CA . ILE A 1 88 ? -3.453 16.172 -1.983 1 98.56 88 ILE A CA 1
ATOM 714 C C . ILE A 1 88 ? -4.641 16.797 -2.711 1 98.56 88 ILE A C 1
ATOM 716 O O . ILE A 1 88 ? -5.695 17.016 -2.113 1 98.56 88 ILE A O 1
ATOM 720 N N . ASP A 1 89 ? -4.523 17.047 -3.984 1 97.75 89 ASP A N 1
ATOM 721 C CA . ASP A 1 89 ? -5.547 17.766 -4.742 1 97.75 89 ASP A CA 1
ATOM 722 C C . ASP A 1 89 ? -6.621 16.812 -5.254 1 97.75 89 ASP A C 1
ATOM 724 O O . ASP A 1 89 ? -6.527 15.594 -5.055 1 97.75 89 ASP A O 1
ATOM 728 N N . ASP A 1 90 ? -7.602 17.375 -5.93 1 95.56 90 ASP A N 1
ATOM 729 C CA . ASP A 1 90 ? -8.852 16.703 -6.281 1 95.56 90 ASP A CA 1
ATOM 730 C C . ASP A 1 90 ? -8.586 15.469 -7.137 1 95.56 90 ASP A C 1
ATOM 732 O O . ASP A 1 90 ? -7.695 15.484 -7.992 1 95.56 90 ASP A O 1
ATOM 736 N N . TYR A 1 91 ? -9.305 14.32 -6.859 1 92.12 91 TYR A N 1
ATOM 737 C CA . TYR A 1 91 ? -9.414 13.125 -7.691 1 92.12 91 TYR A CA 1
ATOM 738 C C . TYR A 1 91 ? -8.148 12.281 -7.605 1 92.12 91 TYR A C 1
ATOM 740 O O . TYR A 1 91 ? -8.023 11.281 -8.305 1 92.12 91 TYR A O 1
ATOM 748 N N . SER A 1 92 ? -7.242 12.695 -6.754 1 95.44 92 SER A N 1
ATOM 749 C CA . SER A 1 92 ? -6.043 11.883 -6.578 1 95.44 92 SER A CA 1
ATOM 750 C C . SER A 1 92 ? -6.32 10.672 -5.695 1 95.44 92 SER A C 1
ATOM 752 O O . SER A 1 92 ? -7.297 10.656 -4.941 1 95.44 92 SER A O 1
ATOM 754 N N . GLU A 1 93 ? -5.473 9.711 -5.91 1 94.69 93 GLU A N 1
ATOM 755 C CA . GLU A 1 93 ? -5.602 8.453 -5.172 1 94.69 93 GLU A CA 1
ATOM 756 C C . GLU A 1 93 ? -4.285 8.07 -4.508 1 94.69 93 GLU A C 1
ATOM 758 O O . GLU A 1 93 ? -3.236 8.055 -5.156 1 94.69 93 GLU A O 1
ATOM 763 N N . ILE A 1 94 ? -4.371 7.777 -3.219 1 96.81 94 ILE A N 1
ATOM 764 C CA . ILE A 1 94 ? -3.24 7.262 -2.457 1 96.81 94 ILE A CA 1
ATOM 765 C C . ILE A 1 94 ? -3.492 5.801 -2.088 1 96.81 94 ILE A C 1
ATOM 767 O O . ILE A 1 94 ? -4.414 5.496 -1.331 1 96.81 94 ILE A O 1
ATOM 771 N N . GLY A 1 95 ? -2.686 4.977 -2.596 1 95.62 95 GLY A N 1
ATOM 772 C CA . GLY A 1 95 ? -2.887 3.545 -2.428 1 95.62 95 GLY A CA 1
ATOM 773 C C . GLY A 1 95 ? -2.535 3.053 -1.035 1 95.62 95 GLY A C 1
ATOM 774 O O . GLY A 1 95 ? -2.023 3.814 -0.213 1 95.62 95 GLY A O 1
ATOM 775 N N . ASP A 1 96 ? -2.795 1.752 -0.847 1 95.56 96 ASP A N 1
ATOM 776 C CA . ASP A 1 96 ? -2.596 1.113 0.451 1 95.56 96 ASP A CA 1
ATOM 777 C C . ASP A 1 96 ? -1.138 1.21 0.894 1 95.56 96 ASP A C 1
ATOM 779 O O . ASP A 1 96 ? -0.225 1.061 0.079 1 95.56 96 ASP A O 1
ATOM 783 N N . ARG A 1 97 ? -0.934 1.526 2.199 1 97.06 97 ARG A N 1
ATOM 784 C CA . ARG A 1 97 ? 0.338 1.412 2.904 1 97.06 97 ARG A CA 1
ATOM 785 C C . ARG A 1 97 ? 1.369 2.381 2.334 1 97.06 97 ARG A C 1
ATOM 787 O O . ARG A 1 97 ? 2.574 2.127 2.406 1 97.06 97 ARG A O 1
ATOM 794 N N . CYS A 1 98 ? 0.921 3.389 1.715 1 98.25 98 CYS A N 1
ATOM 795 C CA . CYS A 1 98 ? 1.831 4.473 1.365 1 98.25 98 CYS A CA 1
ATOM 796 C C . CYS A 1 98 ? 2.244 5.258 2.604 1 98.25 98 CYS A C 1
ATOM 798 O O . CYS A 1 98 ? 1.514 5.293 3.596 1 98.25 98 CYS A O 1
ATOM 800 N N . ILE A 1 99 ? 3.43 5.828 2.531 1 98.5 99 ILE A N 1
ATOM 801 C CA . ILE A 1 99 ? 3.945 6.707 3.576 1 98.5 99 ILE A CA 1
ATOM 802 C C . ILE A 1 99 ? 4.305 8.062 2.98 1 98.5 99 ILE A C 1
ATOM 804 O O . ILE A 1 99 ? 5.098 8.148 2.039 1 98.5 99 ILE A O 1
ATOM 808 N N . LEU A 1 100 ? 3.717 9.086 3.408 1 98.56 100 LEU A N 1
ATOM 809 C CA . LEU A 1 100 ? 4.098 10.461 3.096 1 98.56 100 LEU A CA 1
ATOM 810 C C . LEU A 1 100 ? 4.695 11.148 4.316 1 98.56 100 LEU A C 1
ATOM 812 O O . LEU A 1 100 ? 3.971 11.516 5.246 1 98.56 100 LEU A O 1
ATOM 816 N N . SER A 1 101 ? 5.945 11.242 4.301 1 97.5 101 SER A N 1
ATOM 817 C CA . SER A 1 101 ? 6.684 11.82 5.422 1 97.5 101 SER A CA 1
ATOM 818 C C . SER A 1 101 ? 7.211 13.211 5.082 1 97.5 101 SER A C 1
ATOM 820 O O . SER A 1 101 ? 8.156 13.352 4.305 1 97.5 101 SER A O 1
ATOM 822 N N . ALA A 1 102 ? 6.723 14.219 5.754 1 96.94 102 ALA A N 1
ATOM 823 C CA . ALA A 1 102 ? 7.051 15.609 5.434 1 96.94 102 ALA A CA 1
ATOM 824 C C . ALA A 1 102 ? 8.18 16.125 6.32 1 96.94 102 ALA A C 1
ATOM 826 O O . ALA A 1 102 ? 8.438 17.328 6.363 1 96.94 102 ALA A O 1
ATOM 827 N N . HIS A 1 103 ? 8.734 15.18 7.113 1 91.69 103 HIS A N 1
ATOM 828 C CA . HIS A 1 103 ? 9.883 15.586 7.922 1 91.69 103 HIS A CA 1
ATOM 829 C C . HIS A 1 103 ? 10.812 14.414 8.188 1 91.69 103 HIS A C 1
ATOM 831 O O . HIS A 1 103 ? 10.438 13.258 7.992 1 91.69 103 HIS A O 1
ATOM 837 N N . THR A 1 104 ? 12.039 14.797 8.562 1 86.06 104 THR A N 1
ATOM 838 C CA . THR A 1 104 ? 13 13.789 9.016 1 86.06 104 THR A CA 1
ATOM 839 C C . THR A 1 104 ? 13.164 13.852 10.531 1 86.06 104 THR A C 1
ATOM 841 O O . THR A 1 104 ? 12.875 14.875 11.148 1 86.06 104 THR A O 1
ATOM 844 N N . ARG A 1 105 ? 13.469 12.75 11.219 1 75.75 105 ARG A N 1
ATOM 845 C CA . ARG A 1 105 ? 13.633 12.734 12.664 1 75.75 105 ARG A CA 1
ATOM 846 C C . ARG A 1 105 ? 14.992 13.297 13.07 1 75.75 105 ARG A C 1
ATOM 848 O O . ARG A 1 105 ? 15.094 14.086 14.008 1 75.75 105 ARG A O 1
ATOM 855 N N . GLY A 1 106 ? 16 13.102 12.336 1 72.94 106 GLY A N 1
ATOM 856 C CA . GLY A 1 106 ? 17.344 13.523 12.703 1 72.94 106 GLY A CA 1
ATOM 857 C C . GLY A 1 106 ? 17.797 13 14.055 1 72.94 106 GLY A C 1
ATOM 858 O O . GLY A 1 106 ? 17.375 13.516 15.094 1 72.94 106 GLY A O 1
ATOM 859 N N . SER A 1 107 ? 18.406 11.844 14.023 1 74.38 107 SER A N 1
ATOM 860 C CA . SER A 1 107 ? 18.891 11.258 15.273 1 74.38 107 SER A CA 1
ATOM 861 C C . SER A 1 107 ? 19.859 12.195 15.992 1 74.38 107 SER A C 1
ATOM 863 O O . SER A 1 107 ? 20.531 13.008 15.359 1 74.38 107 SER A O 1
ATOM 865 N N . LEU A 1 108 ? 19.812 12.031 17.375 1 77.06 108 LEU A N 1
ATOM 866 C CA . LEU A 1 108 ? 20.609 12.922 18.203 1 77.06 108 LEU A CA 1
ATOM 867 C C . LEU A 1 108 ? 22.094 12.812 17.844 1 77.06 108 LEU A C 1
ATOM 869 O O . LEU A 1 108 ? 22.812 13.812 17.859 1 77.06 108 LEU A O 1
ATOM 873 N N . THR A 1 109 ? 22.5 11.711 17.422 1 83.69 109 THR A N 1
ATOM 874 C CA . THR A 1 109 ? 23.938 11.508 17.219 1 83.69 109 THR A CA 1
ATOM 875 C C . THR A 1 109 ? 24.312 11.805 15.766 1 83.69 109 THR A C 1
ATOM 877 O O . THR A 1 109 ? 25.484 11.945 15.445 1 83.69 109 THR A O 1
ATOM 880 N N . THR A 1 110 ? 23.344 11.867 14.898 1 86 110 THR A N 1
ATOM 881 C CA . THR A 1 110 ? 23.672 12.078 13.492 1 86 110 THR A CA 1
ATOM 882 C C . THR A 1 110 ? 23.125 13.414 13.008 1 86 110 THR A C 1
ATOM 884 O O . THR A 1 110 ? 23.25 13.758 11.836 1 86 110 THR A O 1
ATOM 887 N N . ARG A 1 111 ? 22.469 14.141 13.828 1 82.44 111 ARG A N 1
ATOM 888 C CA . ARG A 1 111 ? 21.719 15.344 13.469 1 82.44 111 ARG A CA 1
ATOM 889 C C . ARG A 1 111 ? 22.641 16.391 12.836 1 82.44 111 ARG A C 1
ATOM 891 O O . ARG A 1 111 ? 22.188 17.219 12.055 1 82.44 111 ARG A O 1
ATOM 898 N N . GLN A 1 112 ? 23.859 16.344 13.195 1 83.81 112 GLN A N 1
ATOM 899 C CA . GLN A 1 112 ? 24.797 17.297 12.586 1 83.81 112 GLN A CA 1
ATOM 900 C C . GLN A 1 112 ? 25.016 16.984 11.109 1 83.81 112 GLN A C 1
ATOM 902 O O . GLN A 1 112 ? 25.062 17.875 10.273 1 83.81 112 GLN A O 1
ATOM 907 N N . ALA A 1 113 ? 25.203 15.703 10.805 1 86.69 113 ALA A N 1
ATOM 908 C CA . ALA A 1 113 ? 25.438 15.242 9.438 1 86.69 113 ALA A CA 1
ATOM 909 C C . ALA A 1 113 ? 24.125 15.164 8.648 1 86.69 113 ALA A C 1
ATOM 911 O O . ALA A 1 113 ? 24.125 15.367 7.434 1 86.69 113 ALA A O 1
ATOM 912 N N . TYR A 1 114 ? 23.078 14.844 9.375 1 84 114 TYR A N 1
ATOM 913 C CA . TYR A 1 114 ? 21.766 14.688 8.773 1 84 114 TYR A CA 1
ATOM 914 C C . TYR A 1 1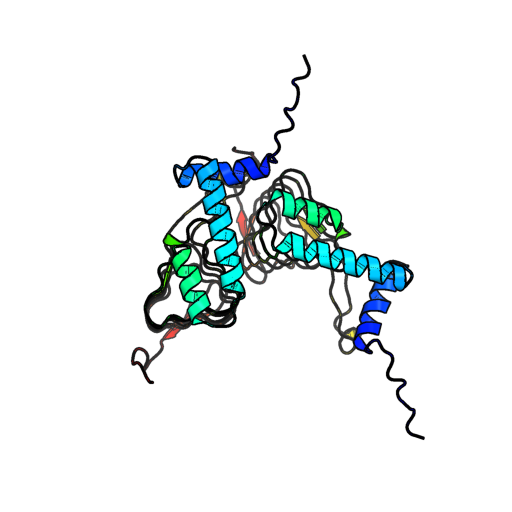14 ? 20.703 15.398 9.602 1 84 114 TYR A C 1
ATOM 916 O O . TYR A 1 114 ? 19.984 14.773 10.383 1 84 114 TYR A O 1
ATOM 924 N N . PRO A 1 115 ? 20.594 16.672 9.398 1 83.31 115 PRO A N 1
ATOM 925 C CA . PRO A 1 115 ? 19.703 17.484 10.234 1 83.31 115 PRO A CA 1
ATOM 926 C C . PRO A 1 115 ? 18.219 17.172 10 1 83.31 115 PRO A C 1
ATOM 928 O O . PRO A 1 115 ? 17.859 16.656 8.938 1 83.31 115 PRO A O 1
ATOM 931 N N . ARG A 1 116 ? 17.5 17.469 11.023 1 83.5 116 ARG A N 1
ATOM 932 C CA . ARG A 1 116 ? 16.062 17.391 10.891 1 83.5 116 ARG A CA 1
ATOM 933 C C . ARG A 1 116 ? 15.555 18.422 9.875 1 83.5 116 ARG A C 1
ATOM 935 O O . ARG A 1 116 ? 15.914 19.594 9.945 1 83.5 116 ARG A O 1
ATOM 942 N N . THR A 1 117 ? 14.859 17.922 8.898 1 88.56 117 THR A N 1
ATOM 943 C CA . THR A 1 117 ? 14.289 18.797 7.883 1 88.56 117 THR A CA 1
ATOM 944 C C . THR A 1 117 ? 12.781 18.594 7.781 1 88.56 117 THR A C 1
ATOM 946 O O . THR A 1 117 ? 12.266 17.547 8.172 1 88.56 117 THR A O 1
ATOM 949 N N . MET A 1 118 ? 12.102 19.641 7.488 1 93 118 MET A N 1
ATOM 950 C CA . MET A 1 118 ? 10.664 19.625 7.25 1 93 118 MET A CA 1
ATOM 951 C C . MET A 1 118 ? 10.312 20.438 6.004 1 93 118 MET A C 1
ATOM 953 O O . MET A 1 118 ? 10.852 21.531 5.801 1 93 118 MET A O 1
ATOM 957 N N . ALA A 1 119 ? 9.57 19.844 5.137 1 97.06 119 ALA A N 1
ATOM 958 C CA . ALA A 1 119 ? 9.102 20.531 3.938 1 97.06 119 ALA A CA 1
ATOM 959 C C . ALA A 1 119 ? 7.777 19.953 3.453 1 97.06 119 ALA A C 1
ATOM 961 O O . ALA A 1 119 ? 7.508 18.766 3.639 1 97.06 119 ALA A O 1
ATOM 962 N N . PRO A 1 120 ? 6.969 20.797 2.826 1 98.44 120 PRO A N 1
ATOM 963 C CA . PRO A 1 120 ? 5.648 20.328 2.391 1 98.44 120 PRO A CA 1
ATOM 964 C C . PRO A 1 120 ? 5.727 19.297 1.268 1 98.44 120 PRO A C 1
ATOM 966 O O . PRO A 1 120 ? 6.672 19.312 0.476 1 98.44 120 PRO A O 1
ATOM 969 N N . ILE A 1 121 ? 4.801 18.375 1.283 1 98.81 121 ILE A N 1
ATOM 970 C CA . ILE A 1 121 ? 4.543 17.453 0.179 1 98.81 121 ILE A CA 1
ATOM 971 C C . ILE A 1 121 ? 3.275 17.875 -0.56 1 98.81 121 ILE A C 1
ATOM 973 O O . ILE A 1 121 ? 2.23 18.094 0.061 1 98.81 121 ILE A O 1
ATOM 977 N N . LYS A 1 122 ? 3.346 18.016 -1.842 1 98.88 122 LYS A N 1
ATOM 978 C CA . LYS A 1 122 ? 2.195 18.391 -2.656 1 98.88 122 LYS A CA 1
ATOM 979 C C . LYS A 1 122 ? 1.917 17.359 -3.742 1 98.88 122 LYS A C 1
ATOM 981 O O . LYS A 1 122 ? 2.77 17.109 -4.594 1 98.88 122 LYS A O 1
ATOM 986 N N . ILE A 1 123 ? 0.776 16.797 -3.707 1 98.75 123 ILE A N 1
ATOM 987 C CA . ILE A 1 123 ? 0.289 15.875 -4.73 1 98.75 123 ILE A CA 1
ATOM 988 C C . ILE A 1 123 ? -0.748 16.578 -5.602 1 98.75 123 ILE A C 1
ATOM 990 O O . ILE A 1 123 ? -1.786 17.031 -5.105 1 98.75 123 ILE A O 1
ATOM 994 N N . GLY A 1 124 ? -0.5 16.656 -6.859 1 98.06 124 GLY A N 1
ATOM 995 C CA . GLY A 1 124 ? -1.367 17.375 -7.773 1 98.06 124 GLY A CA 1
ATOM 996 C C . GLY A 1 124 ? -2.689 16.688 -8.023 1 98.06 124 GLY A C 1
ATOM 997 O O . GLY A 1 124 ? -2.977 15.648 -7.418 1 98.06 124 GLY A O 1
ATOM 998 N N . ARG A 1 125 ? -3.494 17.281 -8.891 1 96.56 125 ARG A N 1
ATOM 999 C CA . ARG A 1 125 ? -4.82 16.781 -9.234 1 96.56 125 ARG A CA 1
ATOM 1000 C C . ARG A 1 125 ? -4.727 15.484 -10.031 1 96.56 125 ARG A C 1
ATOM 1002 O O . ARG A 1 125 ? -3.926 15.375 -10.961 1 96.56 125 ARG A O 1
ATOM 1009 N N . GLY A 1 126 ? -5.5 14.508 -9.695 1 94.38 126 GLY A N 1
ATOM 1010 C CA . GLY A 1 126 ? -5.645 13.312 -10.508 1 94.38 126 GLY A CA 1
ATOM 1011 C C . GLY A 1 126 ? -4.422 12.414 -10.469 1 94.38 126 GLY A C 1
ATOM 1012 O O . GLY A 1 126 ? -4.184 11.633 -11.391 1 94.38 126 GLY A O 1
ATOM 1013 N N . VAL A 1 127 ? -3.598 12.586 -9.5 1 96.5 127 VAL A N 1
ATOM 1014 C CA . VAL A 1 127 ? -2.406 11.75 -9.375 1 96.5 127 VAL A CA 1
ATOM 1015 C C . VAL A 1 127 ? -2.781 10.398 -8.773 1 96.5 127 VAL A C 1
ATOM 1017 O O . VAL A 1 127 ? -3.584 10.328 -7.84 1 96.5 127 VAL A O 1
ATOM 1020 N N . SER A 1 128 ? -2.229 9.367 -9.32 1 95.12 128 SER A N 1
ATOM 1021 C CA . SER A 1 128 ? -2.375 8.023 -8.766 1 95.12 128 SER A CA 1
ATOM 1022 C C . SER A 1 128 ? -1.078 7.547 -8.125 1 95.12 128 SER A C 1
ATOM 1024 O O . SER A 1 128 ? -0.104 7.25 -8.812 1 95.12 128 SER A O 1
ATOM 1026 N N . VAL A 1 129 ? -1.044 7.512 -6.844 1 96.81 129 VAL A N 1
ATOM 1027 C CA . VAL A 1 129 ? 0.061 6.914 -6.102 1 96.81 129 VAL A CA 1
ATOM 1028 C C . VAL A 1 129 ? -0.284 5.473 -5.73 1 96.81 129 VAL A C 1
ATOM 1030 O O . VAL A 1 129 ? -1.111 5.234 -4.848 1 96.81 129 VAL A O 1
ATOM 1033 N N . ASN A 1 130 ? 0.325 4.535 -6.336 1 95.88 130 ASN A N 1
ATOM 1034 C CA . ASN A 1 130 ? -0.038 3.133 -6.148 1 95.88 130 ASN A CA 1
ATOM 1035 C C . ASN A 1 130 ? 0.485 2.59 -4.82 1 95.88 130 ASN A C 1
ATOM 1037 O O . ASN A 1 130 ? 1.244 3.266 -4.125 1 95.88 130 ASN A O 1
ATOM 1041 N N . PRO A 1 131 ? 0.046 1.458 -4.453 1 96 131 PRO A N 1
ATOM 1042 C CA . PRO A 1 131 ? 0.3 0.946 -3.104 1 96 131 PRO A CA 1
ATOM 1043 C C . PRO A 1 131 ? 1.789 0.811 -2.795 1 96 131 PRO A C 1
ATOM 1045 O O . PRO A 1 131 ? 2.576 0.452 -3.674 1 96 131 PRO A O 1
ATOM 1048 N N . GLY A 1 132 ? 2.129 1.086 -1.504 1 97.44 132 GLY A N 1
ATOM 1049 C CA . GLY A 1 132 ? 3.449 0.792 -0.971 1 97.44 132 GLY A CA 1
ATOM 1050 C C . GLY A 1 132 ? 4.469 1.871 -1.276 1 97.44 132 GLY A C 1
ATOM 1051 O O . GLY A 1 132 ? 5.668 1.687 -1.043 1 97.44 132 GLY A O 1
ATOM 1052 N N . CYS A 1 133 ? 4.07 2.959 -1.77 1 98.12 133 CYS A N 1
ATOM 1053 C CA . CYS A 1 133 ? 5 4.027 -2.121 1 98.12 133 CYS A CA 1
ATOM 1054 C C . CYS A 1 133 ? 5.406 4.824 -0.889 1 98.12 133 CYS A C 1
ATOM 1056 O O . CYS A 1 133 ? 4.664 4.879 0.093 1 98.12 133 CYS A O 1
ATOM 1058 N N . ILE A 1 134 ? 6.578 5.422 -0.959 1 98.5 134 ILE A N 1
ATOM 1059 C CA . ILE A 1 134 ? 7.062 6.363 0.046 1 98.5 134 ILE A CA 1
ATOM 1060 C C . ILE A 1 134 ? 7.383 7.703 -0.613 1 98.5 134 ILE A C 1
ATOM 1062 O O . ILE A 1 134 ? 8.094 7.754 -1.617 1 98.5 134 ILE A O 1
ATOM 1066 N N . ILE A 1 135 ? 6.832 8.773 -0.135 1 98.62 135 ILE A N 1
ATOM 1067 C CA . ILE A 1 135 ? 7.082 10.133 -0.615 1 98.62 135 ILE A CA 1
ATOM 1068 C C . ILE A 1 135 ? 7.711 10.969 0.497 1 98.62 135 ILE A C 1
ATOM 1070 O O . ILE A 1 135 ? 7.184 11.031 1.609 1 98.62 135 ILE A O 1
ATOM 1074 N N . THR A 1 136 ? 8.812 11.617 0.226 1 97.75 136 THR A N 1
ATOM 1075 C CA . THR A 1 136 ? 9.562 12.297 1.27 1 97.75 136 THR A CA 1
ATOM 1076 C C . THR A 1 136 ? 9.312 13.805 1.22 1 97.75 136 THR A C 1
ATOM 1078 O O . THR A 1 136 ? 8.664 14.297 0.298 1 97.75 136 THR A O 1
ATOM 1081 N N . GLN A 1 137 ? 9.844 14.469 2.199 1 97.31 137 GLN A N 1
ATOM 1082 C CA . GLN A 1 137 ? 9.586 15.891 2.385 1 97.31 137 GLN A CA 1
ATOM 1083 C C . GLN A 1 137 ? 10.07 16.703 1.188 1 97.31 137 GLN A C 1
ATOM 1085 O O . GLN A 1 137 ? 11.109 16.391 0.598 1 97.31 137 GLN A O 1
ATOM 1090 N N . GLY A 1 138 ? 9.297 17.688 0.827 1 97.94 138 GLY A N 1
ATOM 1091 C CA . GLY A 1 138 ? 9.688 18.641 -0.203 1 97.94 138 GLY A CA 1
ATOM 1092 C C . GLY A 1 138 ? 9.281 18.203 -1.6 1 97.94 138 GLY A C 1
ATOM 1093 O O . GLY A 1 138 ? 9.477 18.938 -2.566 1 97.94 138 GLY A O 1
ATOM 1094 N N . VAL A 1 139 ? 8.656 17.094 -1.777 1 98.5 139 VAL A N 1
ATOM 1095 C CA . VAL A 1 139 ? 8.328 16.531 -3.086 1 98.5 139 VAL A CA 1
ATOM 1096 C C . VAL A 1 139 ? 7.027 17.141 -3.596 1 98.5 139 VAL A C 1
ATOM 1098 O O . VAL A 1 139 ? 6.062 17.281 -2.84 1 98.5 139 VAL A O 1
ATOM 1101 N N . GLU A 1 140 ? 7.012 17.469 -4.836 1 98.88 140 GLU A N 1
ATOM 1102 C CA . GLU A 1 140 ? 5.809 17.828 -5.582 1 98.88 140 GLU A CA 1
ATOM 1103 C C . GLU A 1 140 ? 5.578 16.875 -6.75 1 98.88 140 GLU A C 1
ATOM 1105 O O . GLU A 1 140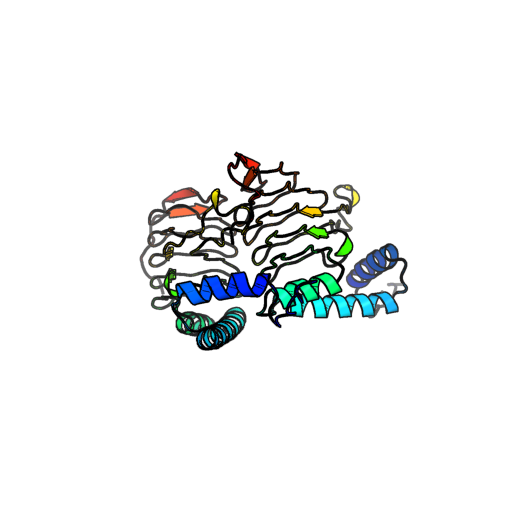 ? 6.48 16.641 -7.555 1 98.88 140 GLU A O 1
ATOM 1110 N N . ILE A 1 141 ? 4.43 16.312 -6.824 1 98.69 141 ILE A N 1
ATOM 1111 C CA . ILE A 1 141 ? 4.055 15.469 -7.949 1 98.69 141 ILE A CA 1
ATOM 1112 C C . ILE A 1 141 ? 3.041 16.188 -8.828 1 98.69 141 ILE A C 1
ATOM 1114 O O . ILE A 1 141 ? 1.976 16.594 -8.359 1 98.69 141 ILE A O 1
ATOM 1118 N N . GLY A 1 142 ? 3.324 16.266 -10.102 1 98.25 142 GLY A N 1
ATOM 1119 C CA . GLY A 1 142 ? 2.494 17 -11.039 1 98.25 142 GLY A CA 1
ATOM 1120 C C . GLY A 1 142 ? 1.197 16.281 -11.375 1 98.25 142 GLY A C 1
ATOM 1121 O O . GLY A 1 142 ? 1.106 15.062 -11.258 1 98.25 142 GLY A O 1
ATOM 1122 N N . ASP A 1 143 ? 0.263 17.078 -11.961 1 97.12 143 ASP A N 1
ATOM 1123 C CA . ASP A 1 143 ? -1.093 16.609 -12.234 1 97.12 143 ASP A CA 1
ATOM 1124 C C . ASP A 1 143 ? -1.08 15.391 -13.141 1 97.12 143 ASP A C 1
ATOM 1126 O O . ASP A 1 143 ? -0.226 15.273 -14.023 1 97.12 143 ASP A O 1
ATOM 1130 N N . ASN A 1 144 ? -2.02 14.453 -12.836 1 95.81 144 ASN A N 1
ATOM 1131 C CA . ASN A 1 144 ? -2.352 13.328 -13.695 1 95.81 144 ASN A CA 1
ATOM 1132 C C . ASN A 1 144 ? -1.162 12.391 -13.875 1 95.81 144 ASN A C 1
ATOM 1134 O O . ASN A 1 144 ? -0.976 11.812 -14.945 1 95.81 144 ASN A O 1
ATOM 1138 N N . SER A 1 145 ? -0.31 12.336 -12.938 1 96.88 145 SER A N 1
ATOM 1139 C CA . SER A 1 145 ? 0.835 11.43 -12.977 1 96.88 145 SER A CA 1
ATOM 1140 C C . SER A 1 145 ? 0.542 10.133 -12.227 1 96.88 145 SER A C 1
ATOM 1142 O O . SER A 1 145 ? -0.387 10.078 -11.414 1 96.88 145 SER A O 1
ATOM 1144 N N . ILE A 1 146 ? 1.281 9.156 -12.547 1 95.88 146 ILE A N 1
ATOM 1145 C CA . ILE A 1 146 ? 1.155 7.84 -11.93 1 95.88 146 ILE A CA 1
ATOM 1146 C C . ILE A 1 146 ? 2.48 7.445 -11.281 1 95.88 146 ILE A C 1
ATOM 1148 O O . ILE A 1 146 ? 3.537 7.527 -11.906 1 95.88 146 ILE A O 1
ATOM 1152 N N . ILE A 1 147 ? 2.439 7.105 -10.031 1 96.69 147 ILE A N 1
ATOM 1153 C CA . ILE A 1 147 ? 3.59 6.547 -9.336 1 96.69 147 ILE A CA 1
ATOM 1154 C C . ILE A 1 147 ? 3.418 5.035 -9.188 1 96.69 147 ILE A C 1
ATOM 1156 O O . ILE A 1 147 ? 2.443 4.57 -8.594 1 96.69 147 ILE A O 1
ATOM 1160 N N . GLY A 1 148 ? 4.273 4.273 -9.719 1 95.06 148 GLY A N 1
ATOM 1161 C CA . GLY A 1 148 ? 4.195 2.82 -9.68 1 95.06 148 GLY A CA 1
ATOM 1162 C C . GLY A 1 148 ? 4.281 2.256 -8.273 1 95.06 148 GLY A C 1
ATOM 1163 O O . GLY A 1 148 ? 4.816 2.904 -7.371 1 95.06 148 GLY A O 1
ATOM 1164 N N . VAL A 1 149 ? 3.84 1.064 -8.156 1 95.44 149 VAL A N 1
ATOM 1165 C CA . VAL A 1 149 ? 3.771 0.396 -6.859 1 95.44 149 VAL A CA 1
ATOM 1166 C C . VAL A 1 149 ? 5.16 0.364 -6.223 1 95.44 149 VAL A C 1
ATOM 1168 O O . VAL A 1 149 ? 6.16 0.153 -6.91 1 95.44 149 VAL A O 1
ATOM 1171 N N . GLY A 1 150 ? 5.191 0.644 -4.867 1 96.94 150 GLY A N 1
ATOM 1172 C CA . GLY A 1 150 ? 6.402 0.443 -4.09 1 96.94 150 GLY A CA 1
ATOM 1173 C C . GLY A 1 150 ? 7.48 1.471 -4.387 1 96.94 150 GLY A C 1
ATOM 1174 O O . GLY A 1 150 ? 8.617 1.343 -3.92 1 96.94 150 GLY A O 1
ATOM 1175 N N . SER A 1 151 ? 7.199 2.471 -5.098 1 97.75 151 SER A N 1
ATOM 1176 C CA . SER A 1 151 ? 8.203 3.451 -5.492 1 97.75 151 SER A CA 1
ATOM 1177 C C . SER A 1 151 ? 8.562 4.375 -4.332 1 97.75 151 SER A C 1
ATOM 1179 O O . SER A 1 151 ? 7.742 4.602 -3.438 1 97.75 151 SER A O 1
ATOM 1181 N N . VAL A 1 152 ? 9.766 4.852 -4.348 1 98 152 VAL A N 1
ATOM 1182 C CA . VAL A 1 152 ? 10.227 5.871 -3.41 1 98 152 VAL A CA 1
ATOM 1183 C C . VAL A 1 152 ? 10.469 7.184 -4.152 1 98 152 VAL A C 1
ATOM 1185 O O . VAL A 1 152 ? 11.344 7.266 -5.016 1 98 152 VAL A O 1
ATOM 1188 N N . VAL A 1 153 ? 9.75 8.227 -3.852 1 98.56 153 VAL A N 1
ATOM 1189 C CA . VAL A 1 153 ? 9.812 9.516 -4.535 1 98.56 153 VAL A CA 1
ATOM 1190 C C . VAL A 1 153 ? 10.508 10.539 -3.641 1 98.56 153 VAL A C 1
ATOM 1192 O O . VAL A 1 153 ? 9.953 10.953 -2.619 1 98.56 153 VAL A O 1
ATOM 1195 N N . ASN A 1 154 ? 11.633 10.953 -4.027 1 97.5 154 ASN A N 1
ATOM 1196 C CA . ASN A 1 154 ? 12.391 11.914 -3.24 1 97.5 154 ASN A CA 1
ATOM 1197 C C . ASN A 1 154 ? 12.727 13.164 -4.047 1 97.5 154 ASN A C 1
ATOM 1199 O O . ASN A 1 154 ? 13.492 14.023 -3.594 1 97.5 154 ASN A O 1
ATOM 1203 N N . ARG A 1 155 ? 12.219 13.164 -5.277 1 97.81 155 ARG A N 1
ATOM 1204 C CA . ARG A 1 155 ? 12.32 14.336 -6.137 1 97.81 155 ARG A CA 1
ATOM 1205 C C . ARG A 1 155 ? 10.992 14.625 -6.832 1 97.81 155 ARG A C 1
ATOM 1207 O O . ARG A 1 155 ? 10.148 13.734 -6.949 1 97.81 155 ARG A O 1
ATOM 1214 N N . ASN A 1 156 ? 10.945 15.82 -7.336 1 98.69 156 ASN A N 1
ATOM 1215 C CA . ASN A 1 156 ? 9.703 16.219 -7.988 1 98.69 156 ASN A CA 1
ATOM 1216 C C . ASN A 1 156 ? 9.438 15.391 -9.242 1 98.69 156 ASN A C 1
ATOM 1218 O O . ASN A 1 156 ? 10.375 14.992 -9.938 1 98.69 156 ASN A O 1
ATOM 1222 N N . ILE A 1 157 ? 8.195 15.156 -9.523 1 98.69 157 ILE A N 1
ATOM 1223 C CA . ILE A 1 157 ? 7.73 14.477 -10.734 1 98.69 157 ILE A CA 1
ATOM 1224 C C . ILE A 1 157 ? 6.906 15.445 -11.586 1 98.69 157 ILE A C 1
ATOM 1226 O O . ILE A 1 157 ? 5.949 16.047 -11.094 1 98.69 157 ILE A O 1
ATOM 1230 N N . SER A 1 158 ? 7.25 15.617 -12.805 1 98.12 158 SER A N 1
ATOM 1231 C CA . SER A 1 158 ? 6.527 16.5 -13.711 1 98.12 158 SER A CA 1
ATOM 1232 C C . SER A 1 158 ? 5.125 15.969 -13.992 1 98.12 158 SER A C 1
ATOM 1234 O O . SER A 1 158 ? 4.859 14.781 -13.828 1 98.12 158 SER A O 1
ATOM 1236 N N . PRO A 1 159 ? 4.207 16.875 -14.398 1 97.56 159 PRO A N 1
ATOM 1237 C CA . PRO A 1 159 ? 2.846 16.422 -14.703 1 97.56 159 PRO A CA 1
ATOM 1238 C C . PRO A 1 159 ? 2.799 15.406 -15.844 1 97.56 159 PRO A C 1
ATOM 1240 O O . PRO A 1 159 ? 3.732 15.328 -16.641 1 97.56 159 PRO A O 1
ATOM 1243 N N . ASN A 1 160 ? 1.717 14.617 -15.852 1 96.81 160 ASN A N 1
ATOM 1244 C CA . ASN A 1 160 ? 1.427 13.656 -16.906 1 96.81 160 ASN A CA 1
ATOM 1245 C C . ASN A 1 160 ? 2.584 12.688 -17.125 1 96.81 160 ASN A C 1
ATOM 1247 O O . ASN A 1 160 ? 3.018 12.469 -18.25 1 96.81 160 ASN A O 1
ATOM 1251 N N . SER A 1 161 ? 3.076 12.148 -16.031 1 97.12 161 SER A N 1
ATOM 1252 C CA . SER A 1 161 ? 4.238 11.266 -16.078 1 97.12 161 SER A CA 1
ATOM 1253 C C . SER A 1 161 ? 3.955 9.938 -15.383 1 97.12 161 SER A C 1
ATOM 1255 O O . SER A 1 161 ? 3.141 9.875 -14.461 1 97.12 161 SER A O 1
ATOM 1257 N N . LEU A 1 162 ? 4.477 8.969 -15.883 1 95.75 162 LEU A N 1
ATOM 1258 C CA . LEU A 1 162 ? 4.629 7.707 -15.164 1 95.75 162 LEU A CA 1
ATOM 1259 C C . LEU A 1 162 ? 6.02 7.602 -14.547 1 95.75 162 LEU A C 1
ATOM 1261 O O . LEU A 1 162 ? 7.023 7.66 -15.258 1 95.75 162 LEU A O 1
ATOM 1265 N N . ALA A 1 163 ? 6.094 7.512 -13.281 1 97.12 163 ALA A N 1
ATOM 1266 C CA . ALA A 1 163 ? 7.371 7.371 -12.578 1 97.12 163 ALA A CA 1
ATOM 1267 C C . ALA A 1 163 ? 7.395 6.098 -11.734 1 97.12 163 ALA A C 1
ATOM 1269 O O . ALA A 1 163 ? 6.379 5.711 -11.156 1 97.12 163 ALA A O 1
ATOM 1270 N N . LEU A 1 164 ? 8.438 5.418 -11.656 1 95.19 164 LEU A N 1
ATOM 1271 C CA . LEU A 1 164 ? 8.562 4.23 -10.82 1 95.19 164 LEU A CA 1
ATOM 1272 C C . LEU A 1 164 ? 10.023 4.004 -10.422 1 95.19 164 LEU A C 1
ATOM 1274 O O . LEU A 1 164 ? 10.93 4.586 -11.016 1 95.19 164 LEU A O 1
ATOM 1278 N N . GLY A 1 165 ? 10.141 3.213 -9.25 1 93.88 165 GLY A N 1
ATOM 1279 C CA . GLY A 1 165 ? 11.469 2.807 -8.828 1 93.88 165 GLY A CA 1
ATOM 1280 C C . GLY A 1 165 ? 11.922 3.475 -7.539 1 93.88 165 GLY A C 1
ATOM 1281 O O . GLY A 1 165 ? 11.141 4.195 -6.906 1 93.88 165 GLY A O 1
ATOM 1282 N N . TYR A 1 166 ? 13.195 3.119 -7.18 1 92.25 166 TYR A N 1
ATOM 1283 C CA . TYR A 1 166 ? 13.898 3.725 -6.051 1 92.25 166 TYR A CA 1
ATOM 1284 C C . TYR A 1 166 ? 15.305 4.148 -6.453 1 92.25 166 TYR A C 1
ATOM 1286 O O . TYR A 1 166 ? 16.203 3.311 -6.562 1 92.25 166 TYR A O 1
ATOM 1294 N N . PRO A 1 167 ? 15.578 5.355 -6.477 1 94.81 167 PRO A N 1
ATOM 1295 C CA . PRO A 1 167 ? 14.617 6.461 -6.469 1 94.81 167 PRO A CA 1
ATOM 1296 C C . PRO A 1 167 ? 13.68 6.434 -7.672 1 94.81 167 PRO A C 1
ATOM 1298 O O . PRO A 1 167 ? 14.039 5.918 -8.734 1 94.81 167 PRO A O 1
ATOM 1301 N N . ALA A 1 168 ? 12.516 6.941 -7.52 1 96.75 168 ALA A N 1
ATOM 1302 C CA . ALA A 1 168 ? 11.547 6.984 -8.609 1 96.75 168 ALA A CA 1
ATOM 1303 C C . ALA A 1 168 ? 12.023 7.898 -9.734 1 96.75 168 ALA A C 1
ATOM 1305 O O . ALA A 1 168 ? 12.508 9.008 -9.477 1 96.75 168 ALA A O 1
ATOM 1306 N N . ARG A 1 169 ? 11.883 7.453 -10.945 1 96.88 169 ARG A N 1
ATOM 1307 C CA . ARG A 1 169 ? 12.195 8.227 -12.141 1 96.88 169 ARG A CA 1
ATOM 1308 C C . ARG A 1 169 ? 11.062 8.156 -13.156 1 96.88 169 ARG A C 1
ATOM 1310 O O . ARG A 1 169 ? 10.359 7.145 -13.242 1 96.88 169 ARG A O 1
ATOM 1317 N N . VAL A 1 170 ? 10.977 9.281 -13.898 1 97.25 170 VAL A N 1
ATOM 1318 C CA . VAL A 1 170 ? 9.984 9.297 -14.969 1 97.25 170 VAL A CA 1
ATOM 1319 C C . VAL A 1 170 ? 10.406 8.344 -16.094 1 97.25 170 VAL A C 1
ATOM 1321 O O . VAL A 1 170 ? 11.516 8.461 -16.625 1 97.25 170 VAL A O 1
ATOM 1324 N N . VAL A 1 171 ? 9.562 7.453 -16.484 1 95 171 VAL A N 1
ATOM 1325 C CA . VAL A 1 171 ? 9.906 6.477 -17.5 1 95 171 VAL A CA 1
ATOM 1326 C C . VAL A 1 171 ? 9.102 6.75 -18.766 1 95 171 VAL A C 1
ATOM 1328 O O . VAL A 1 171 ? 9.477 6.316 -19.859 1 95 171 VAL A O 1
ATOM 1331 N N . LYS A 1 172 ? 8.031 7.41 -18.625 1 94.62 172 LYS A N 1
ATOM 1332 C CA . LYS A 1 172 ? 7.133 7.648 -19.75 1 94.62 172 LYS A CA 1
ATOM 1333 C C . LYS A 1 172 ? 6.242 8.859 -19.5 1 94.62 172 LYS A C 1
ATOM 1335 O O . LYS A 1 172 ? 5.777 9.07 -18.375 1 94.62 172 LYS A O 1
ATOM 1340 N N . LYS A 1 173 ? 6.016 9.656 -20.578 1 95.19 173 LYS A N 1
ATOM 1341 C CA . LYS A 1 173 ? 4.984 10.688 -20.531 1 95.19 173 LYS A CA 1
ATOM 1342 C C . LYS A 1 173 ? 3.627 10.133 -20.938 1 95.19 173 LYS A C 1
ATOM 1344 O O . LYS A 1 173 ? 3.533 9.352 -21.891 1 95.19 173 LYS A O 1
ATOM 1349 N N . LEU A 1 174 ? 2.693 10.547 -20.234 1 93.06 174 LEU A N 1
ATOM 1350 C CA . LEU A 1 174 ? 1.354 10.016 -20.469 1 93.06 174 LEU A CA 1
ATOM 1351 C C . LEU A 1 174 ? 0.557 10.93 -21.391 1 93.06 174 LEU A C 1
ATOM 1353 O O . LEU A 1 174 ? 0.667 12.156 -21.297 1 93.06 174 LEU A O 1
ATOM 1357 N N . GLU A 1 175 ? -0.213 10.281 -22.219 1 89 175 GLU A N 1
ATOM 1358 C CA . GLU A 1 175 ? -1.142 10.992 -23.094 1 89 175 GLU A CA 1
ATOM 1359 C C . GLU A 1 175 ? -2.59 10.648 -22.75 1 89 175 GLU A C 1
ATOM 1361 O O . GLU A 1 175 ? -2.871 9.562 -22.234 1 89 175 GLU A O 1
ATOM 1366 N N . GLY A 1 176 ? -3.496 11.617 -23.016 1 85.62 176 GLY A N 1
ATOM 1367 C CA . GLY A 1 176 ? -4.906 11.344 -22.797 1 85.62 176 GLY A CA 1
ATOM 1368 C C . GLY A 1 176 ? -5.281 11.273 -21.328 1 85.62 176 GLY A C 1
ATOM 1369 O O . GLY A 1 176 ? -6.07 10.414 -20.922 1 85.62 176 GLY A O 1
ATOM 1370 N N . VAL A 1 177 ? -4.684 12.047 -20.5 1 87.06 177 VAL A N 1
ATOM 1371 C CA . VAL A 1 177 ? -4.957 12.094 -19.062 1 87.06 177 VAL A CA 1
ATOM 1372 C C . VAL A 1 177 ? -5.613 13.43 -18.703 1 87.06 177 VAL A C 1
ATOM 1374 O O . VAL A 1 177 ? -5.523 14.391 -19.453 1 87.06 177 VAL A O 1
ATOM 1377 N N . GLY A 1 178 ? -6.266 13.453 -17.547 1 84.5 178 GLY A N 1
ATOM 1378 C CA . GLY A 1 178 ? -6.832 14.695 -17.047 1 84.5 178 GLY A CA 1
ATOM 1379 C C . GLY A 1 178 ? -8.344 14.742 -17.141 1 84.5 178 GLY A C 1
ATOM 1380 O O . GLY A 1 178 ? -9 15.438 -16.359 1 84.5 178 GLY A O 1
ATOM 1381 N N . GLU A 1 179 ? -8.859 14.008 -18.141 1 79.5 179 GLU A N 1
ATOM 1382 C CA . GLU A 1 179 ? -10.312 14.008 -18.281 1 79.5 179 GLU A CA 1
ATOM 1383 C C . GLU A 1 179 ? -10.953 12.984 -17.344 1 79.5 179 GLU A C 1
ATOM 1385 O O . GLU A 1 179 ? -10.453 11.859 -17.203 1 79.5 179 GLU A O 1
ATOM 1390 N N . LEU A 1 180 ? -11.945 13.477 -16.672 1 71.75 180 LEU A N 1
ATOM 1391 C CA . LEU A 1 180 ? -12.672 12.586 -15.773 1 71.75 180 LEU A CA 1
ATOM 1392 C C . LEU A 1 180 ? -13.57 11.633 -16.562 1 71.75 180 LEU A C 1
ATOM 1394 O O . LEU A 1 180 ? -14.406 12.07 -17.344 1 71.75 180 LEU A O 1
ATOM 1398 N N . LYS A 1 181 ? -13.156 10.547 -16.719 1 60.41 181 LYS A N 1
ATOM 1399 C CA . L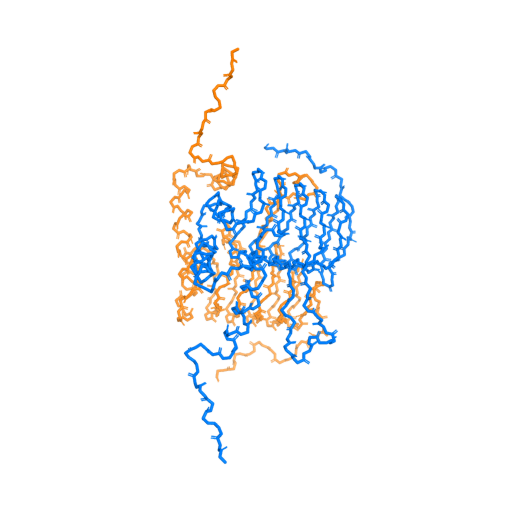YS A 1 181 ? -14.031 9.602 -17.422 1 60.41 181 LYS A CA 1
ATOM 1400 C C . LYS A 1 181 ? -14.75 8.695 -16.422 1 60.41 181 LYS A C 1
ATOM 1402 O O . LYS A 1 181 ? -14.109 8.016 -15.617 1 60.41 181 LYS A O 1
ATOM 1407 N N . THR A 1 182 ? -16 9.023 -15.953 1 51.03 182 THR A N 1
ATOM 1408 C CA . THR A 1 182 ? -16.859 8.234 -15.062 1 51.03 182 THR A CA 1
ATOM 1409 C C . THR A 1 182 ? -17.484 7.062 -15.812 1 51.03 182 THR A C 1
ATOM 1411 O O . THR A 1 182 ? -17.766 7.16 -17.016 1 51.03 182 THR A O 1
ATOM 1414 N N . MET B 1 1 ? -34.062 27.266 -12.102 1 23.58 1 MET B N 1
ATOM 1415 C CA . MET B 1 1 ? -34.531 26.125 -11.32 1 23.58 1 MET B CA 1
ATOM 1416 C C . MET B 1 1 ? -33.344 25.297 -10.812 1 23.58 1 MET B C 1
ATOM 1418 O O . MET B 1 1 ? -32.531 24.828 -11.594 1 23.58 1 MET B O 1
ATOM 1422 N N . GLY B 1 2 ? -32.625 25.578 -9.672 1 23.31 2 GLY B N 1
ATOM 1423 C CA . GLY B 1 2 ? -31.359 25.312 -9 1 23.31 2 GLY B CA 1
ATOM 1424 C C . GLY B 1 2 ? -31.203 23.875 -8.562 1 23.31 2 GLY B C 1
ATOM 1425 O O . GLY B 1 2 ? -31.953 23.391 -7.715 1 23.31 2 GLY B O 1
ATOM 1426 N N . GLY B 1 3 ? -30.969 22.938 -9.438 1 27.36 3 GLY B N 1
ATOM 1427 C CA . GLY B 1 3 ? -31.266 21.547 -9.172 1 27.36 3 GLY B CA 1
ATOM 1428 C C . GLY B 1 3 ? -30.672 21.047 -7.867 1 27.36 3 GLY B C 1
ATOM 1429 O O . GLY B 1 3 ? -29.562 21.453 -7.492 1 27.36 3 GLY B O 1
ATOM 1430 N N . ILE B 1 4 ? -31.438 20.688 -6.914 1 28.02 4 ILE B N 1
ATOM 1431 C CA . ILE B 1 4 ? -31.219 20.156 -5.57 1 28.02 4 ILE B CA 1
ATOM 1432 C C . ILE B 1 4 ? -30.156 19.062 -5.613 1 28.02 4 ILE B C 1
ATOM 1434 O O . ILE B 1 4 ? -30.297 18.078 -6.355 1 28.02 4 ILE B O 1
ATOM 1438 N N . ARG B 1 5 ? -28.875 19.391 -5.418 1 30.42 5 ARG B N 1
ATOM 1439 C CA . ARG B 1 5 ? -27.766 18.469 -5.191 1 30.42 5 ARG B CA 1
ATOM 1440 C C . ARG B 1 5 ? -28.172 17.344 -4.25 1 30.42 5 ARG B C 1
ATOM 1442 O O . ARG B 1 5 ? -28.438 17.578 -3.068 1 30.42 5 ARG B O 1
ATOM 1449 N N . THR B 1 6 ? -28.969 16.406 -4.617 1 32.84 6 THR B N 1
ATOM 1450 C CA . THR B 1 6 ? -29.438 15.32 -3.76 1 32.84 6 THR B CA 1
ATOM 1451 C C . THR B 1 6 ? -28.281 14.727 -2.961 1 32.84 6 THR B C 1
ATOM 1453 O O . THR B 1 6 ? -27.25 14.359 -3.529 1 32.84 6 THR B O 1
ATOM 1456 N N . THR B 1 7 ? -27.906 15.117 -1.752 1 35.56 7 THR B N 1
ATOM 1457 C CA . THR B 1 7 ? -27 14.828 -0.651 1 35.56 7 THR B CA 1
ATOM 1458 C C . THR B 1 7 ? -26.828 13.32 -0.472 1 35.56 7 THR B C 1
ATOM 1460 O O . THR B 1 7 ? -27.641 12.68 0.211 1 35.56 7 THR B O 1
ATOM 1463 N N . THR B 1 8 ? -26.766 12.438 -1.481 1 40.09 8 THR B N 1
ATOM 1464 C CA . THR B 1 8 ? -26.75 11.008 -1.218 1 40.09 8 THR B CA 1
ATOM 1465 C C . THR B 1 8 ? -25.688 10.664 -0.176 1 40.09 8 THR B C 1
ATOM 1467 O O . THR B 1 8 ? -24.688 11.367 -0.041 1 40.09 8 THR B O 1
ATOM 1470 N N . ALA B 1 9 ? -26.078 9.836 0.801 1 48.88 9 ALA B N 1
ATOM 1471 C CA . ALA B 1 9 ? -25.391 9.297 1.97 1 48.88 9 ALA B CA 1
ATOM 1472 C C . ALA B 1 9 ? -23.969 8.852 1.613 1 48.88 9 ALA B C 1
ATOM 1474 O O . ALA B 1 9 ? -23.078 8.867 2.461 1 48.88 9 ALA B O 1
ATOM 1475 N N . VAL B 1 10 ? -23.828 8.398 0.394 1 52.88 10 VAL B N 1
ATOM 1476 C CA . VAL B 1 10 ? -22.547 7.859 -0.032 1 52.88 10 VAL B CA 1
ATOM 1477 C C . VAL B 1 10 ? -21.797 8.891 -0.87 1 52.88 10 VAL B C 1
ATOM 1479 O O . VAL B 1 10 ? -22.375 9.484 -1.786 1 52.88 10 VAL B O 1
ATOM 1482 N N . SER B 1 11 ? -20.656 9.297 -0.521 1 65.38 11 SER B N 1
ATOM 1483 C CA . SER B 1 11 ? -19.828 10.242 -1.257 1 65.38 11 SER B CA 1
ATOM 1484 C C . SER B 1 11 ? -19.641 9.797 -2.705 1 65.38 11 SER B C 1
ATOM 1486 O O . SER B 1 11 ? -19.797 8.617 -3.025 1 65.38 11 SER B O 1
ATOM 1488 N N . ASN B 1 12 ? -19.594 10.719 -3.629 1 66.75 12 ASN B N 1
ATOM 1489 C CA . ASN B 1 12 ? -19.344 10.43 -5.035 1 66.75 12 ASN B CA 1
ATOM 1490 C C . ASN B 1 12 ? -18.203 9.422 -5.207 1 66.75 12 ASN B C 1
ATOM 1492 O O . ASN B 1 12 ? -18.281 8.523 -6.043 1 66.75 12 ASN B O 1
ATOM 1496 N N . ARG B 1 13 ? -17.281 9.516 -4.402 1 68.62 13 ARG B N 1
ATOM 1497 C CA . ARG B 1 13 ? -16.141 8.609 -4.461 1 68.62 13 ARG B CA 1
ATOM 1498 C C . ARG B 1 13 ? -16.547 7.191 -4.074 1 68.62 13 ARG B C 1
ATOM 1500 O O . ARG B 1 13 ? -16.141 6.227 -4.727 1 68.62 13 ARG B O 1
ATOM 1507 N N . ASP B 1 14 ? -17.266 7.094 -3.07 1 73.88 14 ASP B N 1
ATOM 1508 C CA . ASP B 1 14 ? -17.703 5.773 -2.631 1 73.88 14 ASP B CA 1
ATOM 1509 C C . ASP B 1 14 ? -18.562 5.094 -3.697 1 73.88 14 ASP B C 1
ATOM 1511 O O . ASP B 1 14 ? -18.453 3.885 -3.906 1 73.88 14 ASP B O 1
ATOM 1515 N N . GLN B 1 15 ? -19.344 5.918 -4.324 1 71.75 15 GLN B N 1
ATOM 1516 C CA . GLN B 1 15 ? -20.203 5.391 -5.383 1 71.75 15 GLN B CA 1
ATOM 1517 C C . GLN B 1 15 ? -19.375 4.793 -6.516 1 71.75 15 GLN B C 1
ATOM 1519 O O . GLN B 1 15 ? -19.672 3.699 -7 1 71.75 15 GLN B O 1
ATOM 1524 N N . VAL B 1 16 ? -18.375 5.523 -6.895 1 68.38 16 VAL B N 1
ATOM 1525 C CA . VAL B 1 16 ? -17.531 5.055 -7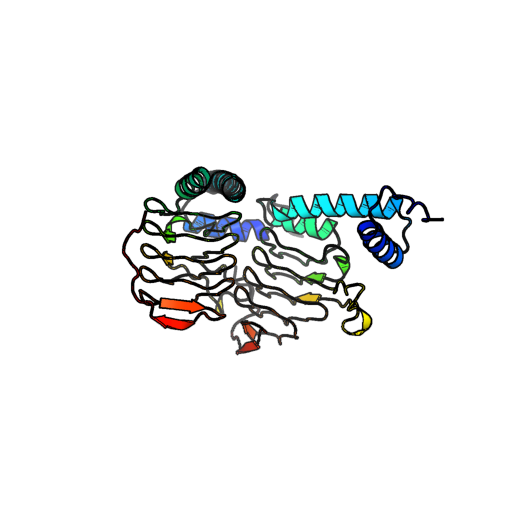.98 1 68.38 16 VAL B CA 1
ATOM 1526 C C . VAL B 1 16 ? -16.859 3.738 -7.586 1 68.38 16 VAL B C 1
ATOM 1528 O O . VAL B 1 16 ? -16.891 2.77 -8.352 1 68.38 16 VAL B O 1
ATOM 1531 N N . THR B 1 17 ? -16.359 3.719 -6.406 1 67.75 17 THR B N 1
ATOM 1532 C CA . THR B 1 17 ? -15.641 2.529 -5.953 1 67.75 17 THR B CA 1
ATOM 1533 C C . THR B 1 17 ? -16.594 1.341 -5.836 1 67.75 17 THR B C 1
ATOM 1535 O O . THR B 1 17 ? -16.328 0.27 -6.387 1 67.75 17 THR B O 1
ATOM 1538 N N . PHE B 1 18 ? -17.703 1.526 -5.219 1 70.44 18 PHE B N 1
ATOM 1539 C CA . PHE B 1 18 ? -18.609 0.426 -4.926 1 70.44 18 PHE B CA 1
ATOM 1540 C C . PHE B 1 18 ? -19.359 -0.013 -6.184 1 70.44 18 PHE B C 1
ATOM 1542 O O . PHE B 1 18 ? -19.609 -1.205 -6.383 1 70.44 18 PHE B O 1
ATOM 1549 N N . CYS B 1 19 ? -19.609 0.939 -7.027 1 68.88 19 CYS B N 1
ATOM 1550 C CA . CYS B 1 19 ? -20.312 0.598 -8.258 1 68.88 19 CYS B CA 1
ATOM 1551 C C . CYS B 1 19 ? -19.422 -0.233 -9.18 1 68.88 19 CYS B C 1
ATOM 1553 O O . CYS B 1 19 ? -19.875 -1.218 -9.766 1 68.88 19 CYS B O 1
ATOM 1555 N N . GLU B 1 20 ? -18.234 0.183 -9.266 1 68.44 20 GLU B N 1
ATOM 1556 C CA . GLU B 1 20 ? -17.312 -0.565 -10.109 1 68.44 20 GLU B CA 1
ATOM 1557 C C . GLU B 1 20 ? -17.141 -1.997 -9.609 1 68.44 20 GLU B C 1
ATOM 1559 O O . GLU B 1 20 ? -17.141 -2.941 -10.406 1 68.44 20 GLU B O 1
ATOM 1564 N N . ILE B 1 21 ? -17.062 -2.088 -8.359 1 68.19 21 ILE B N 1
ATOM 1565 C CA . ILE B 1 21 ? -16.844 -3.4 -7.762 1 68.19 21 ILE B CA 1
ATOM 1566 C C . ILE B 1 21 ? -18.125 -4.227 -7.871 1 68.19 21 ILE B C 1
ATOM 1568 O O . ILE B 1 21 ? -18.078 -5.41 -8.227 1 68.19 21 ILE B O 1
ATOM 1572 N N . ALA B 1 22 ? -19.219 -3.656 -7.578 1 70.25 22 ALA B N 1
ATOM 1573 C CA . ALA B 1 22 ? -20.516 -4.34 -7.676 1 70.25 22 ALA B CA 1
ATOM 1574 C C . ALA B 1 22 ? -20.766 -4.816 -9.102 1 70.25 22 ALA B C 1
ATOM 1576 O O . ALA B 1 22 ? -21.312 -5.91 -9.312 1 70.25 22 ALA B O 1
ATOM 1577 N N . GLU B 1 23 ? -20.359 -4 -10.039 1 71.31 23 GLU B N 1
ATOM 1578 C CA . GLU B 1 23 ? -20.547 -4.359 -11.438 1 71.31 23 GLU B CA 1
ATOM 1579 C C . GLU B 1 23 ? -19.656 -5.543 -11.828 1 71.31 23 GLU B C 1
ATOM 1581 O O . GLU B 1 23 ? -20.094 -6.434 -12.562 1 71.31 23 GLU B O 1
ATOM 1586 N N . HIS B 1 24 ? -18.547 -5.551 -11.32 1 69.06 24 HIS B N 1
ATOM 1587 C CA . HIS B 1 24 ? -17.641 -6.652 -11.594 1 69.06 24 HIS B CA 1
ATOM 1588 C C . HIS B 1 24 ? -18.203 -7.973 -11.078 1 69.06 24 HIS B C 1
ATOM 1590 O O . HIS B 1 24 ? -18.141 -8.992 -11.773 1 69.06 24 HIS B O 1
ATOM 1596 N N . TYR B 1 25 ? -18.781 -7.922 -9.953 1 69.56 25 TYR B N 1
ATOM 1597 C CA . TYR B 1 25 ? -19.297 -9.141 -9.328 1 69.56 25 TYR B CA 1
ATOM 1598 C C . TYR B 1 25 ? -20.734 -9.398 -9.742 1 69.56 25 TYR B C 1
ATOM 1600 O O . TYR B 1 25 ? -21.344 -10.383 -9.312 1 69.56 25 TYR B O 1
ATOM 1608 N N . HIS B 1 26 ? -21.234 -8.602 -10.562 1 70.5 26 HIS B N 1
ATOM 1609 C CA . HIS B 1 26 ? -22.625 -8.711 -10.977 1 70.5 26 HIS B CA 1
ATOM 1610 C C . HIS B 1 26 ? -23.562 -8.867 -9.781 1 70.5 26 HIS B C 1
ATOM 1612 O O . HIS B 1 26 ? -24.438 -9.727 -9.773 1 70.5 26 HIS B O 1
ATOM 1618 N N . SER B 1 27 ? -23.297 -8.18 -8.75 1 72.25 27 SER B N 1
ATOM 1619 C CA . SER B 1 27 ? -24.062 -8.281 -7.516 1 72.25 27 SER B CA 1
ATOM 1620 C C . SER B 1 27 ? -24.891 -7.023 -7.273 1 72.25 27 SER B C 1
ATOM 1622 O O . SER B 1 27 ? -24.547 -5.941 -7.758 1 72.25 27 SER B O 1
ATOM 1624 N N . ASN B 1 28 ? -26 -7.367 -6.637 1 74.06 28 ASN B N 1
ATOM 1625 C CA . ASN B 1 28 ? -26.734 -6.195 -6.164 1 74.06 28 ASN B CA 1
ATOM 1626 C C . ASN B 1 28 ? -25.969 -5.469 -5.059 1 74.06 28 ASN B C 1
ATOM 1628 O O . ASN B 1 28 ? -25.141 -6.062 -4.383 1 74.06 28 ASN B O 1
ATOM 1632 N N . LYS B 1 29 ? -26.203 -4.273 -4.949 1 72.88 29 LYS B N 1
ATOM 1633 C CA . LYS B 1 29 ? -25.453 -3.359 -4.094 1 72.88 29 LYS B CA 1
ATOM 1634 C C . LYS B 1 29 ? -25.438 -3.844 -2.646 1 72.88 29 LYS B C 1
ATOM 1636 O O . LYS B 1 29 ? -24.406 -3.781 -1.971 1 72.88 29 LYS B O 1
ATOM 1641 N N . LEU B 1 30 ? -26.594 -4.34 -2.189 1 75.31 30 LEU B N 1
ATOM 1642 C CA . LEU B 1 30 ? -26.703 -4.789 -0.806 1 75.31 30 LEU B CA 1
ATOM 1643 C C . LEU B 1 30 ? -25.844 -6.027 -0.572 1 75.31 30 LEU B C 1
ATOM 1645 O O . LEU B 1 30 ? -25.109 -6.105 0.42 1 75.31 30 LEU B O 1
ATOM 1649 N N . LEU B 1 31 ? -26.016 -6.938 -1.413 1 77.56 31 LEU B N 1
ATOM 1650 C CA . LEU B 1 31 ? -25.25 -8.172 -1.288 1 77.56 31 LEU B CA 1
ATOM 1651 C C . LEU B 1 31 ? -23.75 -7.902 -1.354 1 77.56 31 LEU B C 1
ATOM 1653 O O . LEU B 1 31 ? -22.969 -8.516 -0.621 1 77.56 31 LEU B O 1
ATOM 1657 N N . PHE B 1 32 ? -23.469 -6.961 -2.162 1 76.12 32 PHE B N 1
ATOM 1658 C CA . PHE B 1 32 ? -22.047 -6.605 -2.283 1 76.12 32 PHE B CA 1
ATOM 1659 C C . PHE B 1 32 ? -21.547 -5.984 -0.99 1 76.12 32 PHE B C 1
ATOM 1661 O O . PHE B 1 32 ? -20.422 -6.281 -0.551 1 76.12 32 PHE B O 1
ATOM 1668 N N . GLY B 1 33 ? -22.375 -5.129 -0.459 1 78.81 33 GLY B N 1
ATOM 1669 C CA . GLY B 1 33 ? -21.984 -4.5 0.792 1 78.81 33 GLY B CA 1
ATOM 1670 C C . GLY B 1 33 ? -21.688 -5.496 1.896 1 78.81 33 GLY B C 1
ATOM 1671 O O . GLY B 1 33 ? -20.703 -5.352 2.625 1 78.81 33 GLY B O 1
ATOM 1672 N N . ILE B 1 34 ? -22.516 -6.473 1.978 1 81.5 34 ILE B N 1
ATOM 1673 C CA . ILE B 1 34 ? -22.359 -7.496 3.004 1 81.5 34 ILE B CA 1
ATOM 1674 C C . ILE B 1 34 ? -21.078 -8.289 2.75 1 81.5 34 ILE B C 1
ATOM 1676 O O . ILE B 1 34 ? -20.297 -8.523 3.672 1 81.5 34 ILE B O 1
ATOM 1680 N N . LYS B 1 35 ? -20.953 -8.68 1.524 1 81.44 35 LYS B N 1
ATOM 1681 C CA . LYS B 1 35 ? -19.766 -9.438 1.157 1 81.44 35 LYS B CA 1
ATOM 1682 C C . LYS B 1 35 ? -18.5 -8.625 1.404 1 81.44 35 LYS B C 1
ATOM 1684 O O . LYS B 1 35 ? -17.5 -9.156 1.891 1 81.44 35 LYS B O 1
ATOM 1689 N N . TYR B 1 36 ? -18.625 -7.398 1.021 1 83.5 36 TYR B N 1
ATOM 1690 C CA . TYR B 1 36 ? -17.5 -6.492 1.2 1 83.5 36 TYR B CA 1
ATOM 1691 C C . TYR B 1 36 ? -17.125 -6.367 2.674 1 83.5 36 TYR B C 1
ATOM 1693 O O . TYR B 1 36 ? -15.953 -6.457 3.035 1 83.5 36 TYR B O 1
ATOM 1701 N N . PHE B 1 37 ? -18.078 -6.223 3.473 1 87.44 37 PHE B N 1
ATOM 1702 C CA . PHE B 1 37 ? -17.859 -6.051 4.906 1 87.44 37 PHE B CA 1
ATOM 1703 C C . PHE B 1 37 ? -17.344 -7.34 5.527 1 87.44 37 PHE B C 1
ATOM 1705 O O . PHE B 1 37 ? -16.422 -7.309 6.355 1 87.44 37 PHE B O 1
ATOM 1712 N N . LYS B 1 38 ? -17.922 -8.414 5.121 1 88.75 38 LYS B N 1
ATOM 1713 C CA . LYS B 1 38 ? -17.453 -9.711 5.586 1 88.75 38 LYS B CA 1
ATOM 1714 C C . LYS B 1 38 ? -15.977 -9.914 5.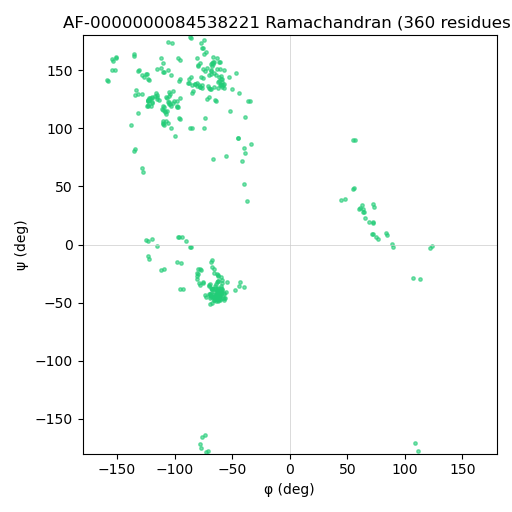227 1 88.75 38 LYS B C 1
ATOM 1716 O O . LYS B 1 38 ? -15.18 -10.328 6.07 1 88.75 38 LYS B O 1
ATOM 1721 N N . ASN B 1 39 ? -15.664 -9.609 4.031 1 89.88 39 ASN B N 1
ATOM 1722 C CA . ASN B 1 39 ? -14.281 -9.766 3.578 1 89.88 39 ASN B CA 1
ATOM 1723 C C . ASN B 1 39 ? -13.336 -8.828 4.324 1 89.88 39 ASN B C 1
ATOM 1725 O O . ASN B 1 39 ? -12.188 -9.188 4.59 1 89.88 39 ASN B O 1
ATOM 1729 N N . TRP B 1 40 ? -13.836 -7.699 4.566 1 90.56 40 TRP B N 1
ATOM 1730 C CA . TRP B 1 40 ? -13.055 -6.734 5.336 1 90.56 40 TRP B CA 1
ATOM 1731 C C . TRP B 1 40 ? -12.734 -7.281 6.723 1 90.56 40 TRP B C 1
ATOM 1733 O O . TRP B 1 40 ? -11.586 -7.211 7.176 1 90.56 40 TRP B O 1
ATOM 1743 N N . ILE B 1 41 ? -13.664 -7.824 7.41 1 92.06 41 ILE B N 1
ATOM 1744 C CA . ILE B 1 41 ? -13.492 -8.383 8.75 1 92.06 41 ILE B CA 1
ATOM 1745 C C . ILE B 1 41 ? -12.492 -9.539 8.695 1 92.06 41 ILE B C 1
ATOM 1747 O O . ILE B 1 41 ? -11.562 -9.594 9.5 1 92.06 41 ILE B O 1
ATOM 1751 N N . LEU B 1 42 ? -12.734 -10.359 7.738 1 93.44 42 LEU B N 1
ATOM 1752 C CA . LEU B 1 42 ? -11.867 -11.523 7.598 1 93.44 42 LEU B CA 1
ATOM 1753 C C . LEU B 1 42 ? -10.422 -11.094 7.344 1 93.44 42 LEU B C 1
ATOM 1755 O O . LEU B 1 42 ? -9.492 -11.688 7.875 1 93.44 42 LEU B O 1
ATOM 1759 N N . GLU B 1 43 ? -10.273 -10.078 6.516 1 93 43 GLU B N 1
ATOM 1760 C CA . GLU B 1 43 ? -8.938 -9.586 6.199 1 93 43 GLU B CA 1
ATOM 1761 C C . GLU B 1 43 ? -8.258 -9 7.438 1 93 43 GLU B C 1
ATOM 1763 O O . GLU B 1 43 ? -7.074 -9.234 7.672 1 93 43 GLU B O 1
ATOM 1768 N N . ARG B 1 44 ? -8.992 -8.211 8.172 1 92.12 44 ARG B N 1
ATOM 1769 C CA . ARG B 1 44 ? -8.422 -7.602 9.367 1 92.12 44 ARG B CA 1
ATOM 1770 C C . ARG B 1 44 ? -8.023 -8.664 10.391 1 92.12 44 ARG B C 1
ATOM 1772 O O . ARG B 1 44 ? -6.969 -8.562 11.023 1 92.12 44 ARG B O 1
ATOM 1779 N N . LEU B 1 45 ? -8.812 -9.656 10.578 1 93.12 45 LEU B N 1
ATOM 1780 C CA . LEU B 1 45 ? -8.508 -10.758 11.484 1 93.12 45 LEU B CA 1
ATOM 1781 C C . LEU B 1 45 ? -7.293 -11.547 11 1 93.12 45 LEU B C 1
ATOM 1783 O O . LEU B 1 45 ? -6.422 -11.906 11.797 1 93.12 45 LEU B O 1
ATOM 1787 N N . ALA B 1 46 ? -7.258 -11.805 9.711 1 94 46 ALA B N 1
ATOM 1788 C CA . ALA B 1 46 ? -6.141 -12.547 9.141 1 94 46 ALA B CA 1
ATOM 1789 C C . ALA B 1 46 ? -4.824 -11.797 9.328 1 94 46 ALA B C 1
ATOM 1791 O O . ALA B 1 46 ? -3.781 -12.406 9.57 1 94 46 ALA B O 1
ATOM 1792 N N . SER B 1 47 ? -4.922 -10.531 9.195 1 91.88 47 SER B N 1
ATOM 1793 C CA . SER B 1 47 ? -3.736 -9.688 9.266 1 91.88 47 SER B CA 1
ATOM 1794 C C . SER B 1 47 ? -3.143 -9.695 10.672 1 91.88 47 SER B C 1
ATOM 1796 O O . SER B 1 47 ? -1.948 -9.438 10.844 1 91.88 47 SER B O 1
ATOM 1798 N N . SER B 1 48 ? -3.916 -10.07 11.664 1 92.25 48 SER B N 1
ATOM 1799 C CA . SER B 1 48 ? -3.451 -9.852 13.031 1 92.25 48 SER B CA 1
ATOM 1800 C C . SER B 1 48 ? -3.426 -11.156 13.812 1 92.25 48 SER B C 1
ATOM 1802 O O . SER B 1 48 ? -2.852 -11.227 14.906 1 92.25 48 SER B O 1
ATOM 1804 N N . ALA B 1 49 ? -3.949 -12.18 13.312 1 91.69 49 ALA B N 1
ATOM 1805 C CA . ALA B 1 49 ? -4.035 -13.438 14.047 1 91.69 49 ALA B CA 1
ATOM 1806 C C . ALA B 1 49 ? -2.646 -13.938 14.438 1 91.69 49 ALA B C 1
ATOM 1808 O O . ALA B 1 49 ? -1.738 -13.977 13.602 1 91.69 49 ALA B O 1
ATOM 1809 N N . PRO B 1 50 ? -2.438 -14.43 15.656 1 91.12 50 PRO B N 1
ATOM 1810 C CA . PRO B 1 50 ? -1.111 -14.828 16.125 1 91.12 50 PRO B CA 1
ATOM 1811 C C . PRO B 1 50 ? -0.693 -16.203 15.625 1 91.12 50 PRO B C 1
ATOM 1813 O O . PRO B 1 50 ? 0.502 -16.516 15.555 1 91.12 50 PRO B O 1
ATOM 1816 N N . VAL B 1 51 ? -1.612 -17.047 15.297 1 91.06 51 VAL B N 1
ATOM 1817 C CA . VAL B 1 51 ? -1.319 -18.391 14.836 1 91.06 51 VAL B CA 1
ATOM 1818 C C . VAL B 1 51 ? -1.297 -18.438 13.305 1 91.06 51 VAL B C 1
ATOM 1820 O O . VAL B 1 51 ? -2.277 -18.062 12.656 1 91.06 51 VAL B O 1
ATOM 1823 N N . PRO B 1 52 ? -0.258 -18.906 12.734 1 91.5 52 PRO B N 1
ATOM 1824 C CA . PRO B 1 52 ? -0.123 -18.891 11.273 1 91.5 52 PRO B CA 1
ATOM 1825 C C . PRO B 1 52 ? -1.226 -19.672 10.562 1 91.5 52 PRO B C 1
ATOM 1827 O O . PRO B 1 52 ? -1.729 -19.234 9.523 1 91.5 52 PRO B O 1
ATOM 1830 N N . SER B 1 53 ? -1.562 -20.781 11.055 1 94.75 53 SER B N 1
ATOM 1831 C CA . SER B 1 53 ? -2.594 -21.594 10.406 1 94.75 53 SER B CA 1
ATOM 1832 C C . SER B 1 53 ? -3.934 -20.859 10.391 1 94.75 53 SER B C 1
ATOM 1834 O O . SER B 1 53 ? -4.738 -21.062 9.477 1 94.75 53 SER B O 1
ATOM 1836 N N . TRP B 1 54 ? -4.18 -20.031 11.414 1 94.88 54 TRP B N 1
ATOM 1837 C CA . TRP B 1 54 ? -5.402 -19.234 11.43 1 94.88 54 TRP B CA 1
ATOM 1838 C C . TRP B 1 54 ? -5.379 -18.188 10.328 1 94.88 54 TRP B C 1
ATOM 1840 O O . TRP B 1 54 ? -6.398 -17.938 9.68 1 94.88 54 TRP B O 1
ATOM 1850 N N . ARG B 1 55 ? -4.215 -17.641 10.125 1 95.75 55 ARG B N 1
ATOM 1851 C CA . ARG B 1 55 ? -4.098 -16.625 9.078 1 95.75 55 ARG B CA 1
ATOM 1852 C C . ARG B 1 55 ? -4.375 -17.234 7.703 1 95.75 55 ARG B C 1
ATOM 1854 O O . ARG B 1 55 ? -5.148 -16.672 6.918 1 95.75 55 ARG B O 1
ATOM 1861 N N . THR B 1 56 ? -3.818 -18.328 7.469 1 97.12 56 THR B N 1
ATOM 1862 C CA . THR B 1 56 ? -4.016 -19.016 6.191 1 97.12 56 THR B CA 1
ATOM 1863 C C . THR B 1 56 ? -5.484 -19.391 6.004 1 97.12 56 THR B C 1
ATOM 1865 O O . THR B 1 56 ? -6.043 -19.203 4.918 1 97.12 56 THR B O 1
ATOM 1868 N N . LYS B 1 57 ? -6.098 -19.906 7.047 1 96.88 57 LYS B N 1
ATOM 1869 C CA . LYS B 1 57 ? -7.504 -20.297 6.984 1 96.88 57 LYS B CA 1
ATOM 1870 C C . LYS B 1 57 ? -8.391 -19.094 6.688 1 96.88 57 LYS B C 1
ATOM 1872 O O . LYS B 1 57 ? -9.297 -19.172 5.855 1 96.88 57 LYS B O 1
ATOM 1877 N N . LEU B 1 58 ? -8.172 -18.031 7.34 1 97.44 58 LEU B N 1
ATOM 1878 C CA . LEU B 1 58 ? -8.969 -16.812 7.168 1 97.44 58 LEU B CA 1
ATOM 1879 C C . LEU B 1 58 ? -8.828 -16.266 5.754 1 97.44 58 LEU B C 1
ATOM 1881 O O . LEU B 1 58 ? -9.812 -15.828 5.152 1 97.44 58 LEU B O 1
ATOM 1885 N N . HIS B 1 59 ? -7.613 -16.297 5.188 1 97.81 59 HIS B N 1
ATOM 1886 C CA . HIS B 1 59 ? -7.422 -15.836 3.814 1 97.81 59 HIS B CA 1
ATOM 1887 C C . HIS B 1 59 ? -8.086 -16.781 2.822 1 97.81 59 HIS B C 1
ATOM 1889 O O . HIS B 1 59 ? -8.617 -16.344 1.797 1 97.81 59 HIS B O 1
ATOM 1895 N N . ARG B 1 60 ? -8.086 -18.078 3.141 1 97.69 60 ARG B N 1
ATOM 1896 C CA . ARG B 1 60 ? -8.812 -19.031 2.312 1 97.69 60 ARG B CA 1
ATOM 1897 C C . ARG B 1 60 ? -10.305 -18.719 2.301 1 97.69 60 ARG B C 1
ATOM 1899 O O . ARG B 1 60 ? -10.953 -18.781 1.252 1 97.69 60 ARG B O 1
ATOM 1906 N N . MET B 1 61 ? -10.797 -18.391 3.42 1 96.94 61 MET B N 1
ATOM 1907 C CA . MET B 1 61 ? -12.211 -18.062 3.547 1 96.94 61 MET B CA 1
ATOM 1908 C C . MET B 1 61 ? -12.57 -16.844 2.721 1 96.94 61 MET B C 1
ATOM 1910 O O . MET B 1 61 ? -13.711 -16.703 2.268 1 96.94 61 MET B O 1
ATOM 1914 N N . ARG B 1 62 ? -11.594 -15.961 2.492 1 95.44 62 ARG B N 1
ATOM 1915 C CA . ARG B 1 62 ? -11.805 -14.758 1.69 1 95.44 62 ARG B CA 1
ATOM 1916 C C . ARG B 1 62 ? -11.82 -15.086 0.202 1 95.44 62 ARG B C 1
ATOM 1918 O O . ARG B 1 62 ? -12.219 -14.258 -0.62 1 95.44 62 ARG B O 1
ATOM 1925 N N . GLY B 1 63 ? -11.203 -16.234 -0.138 1 96.44 63 GLY B N 1
ATOM 1926 C CA . GLY B 1 63 ? -11.227 -16.641 -1.532 1 96.44 63 GLY B CA 1
ATOM 1927 C C . GLY B 1 63 ? -9.844 -16.844 -2.117 1 96.44 63 GLY B C 1
ATOM 1928 O O . GLY B 1 63 ? -9.703 -17.172 -3.295 1 96.44 63 GLY B O 1
ATOM 1929 N N . VAL B 1 64 ? -8.836 -16.609 -1.336 1 98.06 64 VAL B N 1
ATOM 1930 C CA . VAL B 1 64 ? -7.473 -16.812 -1.812 1 98.06 64 VAL B CA 1
ATOM 1931 C C . VAL B 1 64 ? -7.203 -18.312 -1.961 1 98.06 64 VAL B C 1
ATOM 1933 O O . VAL B 1 64 ? -7.574 -19.109 -1.094 1 98.06 64 VAL B O 1
ATOM 1936 N N . ASN B 1 65 ? -6.566 -18.75 -3.043 1 98.81 65 ASN B N 1
ATOM 1937 C CA . ASN B 1 65 ? -6.211 -20.141 -3.268 1 98.81 65 ASN B CA 1
ATOM 1938 C C . ASN B 1 65 ? -4.863 -20.484 -2.641 1 98.81 65 ASN B C 1
ATOM 1940 O O . ASN B 1 65 ? -3.812 -20.219 -3.223 1 98.81 65 ASN B O 1
ATOM 1944 N N . LEU B 1 66 ? -4.926 -21.094 -1.501 1 98.56 66 LEU B N 1
ATOM 1945 C CA . LEU B 1 66 ? -3.719 -21.453 -0.769 1 98.56 66 LEU B CA 1
ATOM 1946 C C . LEU B 1 66 ? -3.58 -22.969 -0.659 1 98.56 66 LEU B C 1
ATOM 1948 O O . LEU B 1 66 ? -4.496 -23.656 -0.186 1 98.56 66 LEU B O 1
ATOM 1952 N N . GLY B 1 67 ? -2.41 -23.5 -1.073 1 98.25 67 GLY B N 1
ATOM 1953 C CA . GLY B 1 67 ? -2.123 -24.922 -1.014 1 98.25 67 GLY B CA 1
ATOM 1954 C C . GLY B 1 67 ? -1.854 -25.422 0.395 1 98.25 67 GLY B C 1
ATOM 1955 O O . GLY B 1 67 ? -2.189 -24.75 1.371 1 98.25 67 GLY B O 1
ATOM 1956 N N . GLU B 1 68 ? -1.254 -26.625 0.487 1 96.75 68 GLU B N 1
ATOM 1957 C CA . GLU B 1 68 ? -0.936 -27.266 1.761 1 96.75 68 GLU B CA 1
ATOM 1958 C C . GLU B 1 68 ? 0.353 -26.703 2.354 1 96.75 68 GLU B C 1
ATOM 1960 O O . GLU B 1 68 ? 1.315 -26.438 1.629 1 96.75 68 GLU B O 1
ATOM 1965 N N . ASN B 1 69 ? 0.313 -26.438 3.697 1 95.94 69 ASN B N 1
ATOM 1966 C CA . ASN B 1 69 ? 1.487 -26.031 4.461 1 95.94 69 ASN B CA 1
ATOM 1967 C C . ASN B 1 69 ? 2.045 -24.703 3.967 1 95.94 69 ASN B C 1
ATOM 1969 O O . ASN B 1 69 ? 3.262 -24.531 3.881 1 95.94 69 ASN B O 1
ATOM 1973 N N . VAL B 1 70 ? 1.197 -23.875 3.557 1 97.62 70 VAL B N 1
ATOM 1974 C CA . VAL B 1 70 ? 1.575 -22.516 3.186 1 97.62 70 VAL B CA 1
ATOM 1975 C C . VAL B 1 70 ? 1.662 -21.641 4.438 1 97.62 70 VAL B C 1
ATOM 1977 O O . VAL B 1 70 ? 0.812 -21.734 5.324 1 97.62 70 VAL B O 1
ATOM 1980 N N . TYR B 1 71 ? 2.686 -20.812 4.484 1 97.44 71 TYR B N 1
ATOM 1981 C CA . TYR B 1 71 ? 2.838 -19.844 5.559 1 97.44 71 TYR B CA 1
ATOM 1982 C C . TYR B 1 71 ? 2.48 -18.438 5.074 1 97.44 71 TYR B C 1
ATOM 1984 O O . TYR B 1 71 ? 2.945 -18 4.02 1 97.44 71 TYR B O 1
ATOM 1992 N N . VAL B 1 72 ? 1.675 -17.75 5.797 1 97.94 72 VAL B N 1
ATOM 1993 C CA . VAL B 1 72 ? 1.344 -16.359 5.535 1 97.94 72 VAL B CA 1
ATOM 1994 C C . VAL B 1 72 ? 1.7 -15.5 6.75 1 97.94 72 VAL B C 1
ATOM 1996 O O . VAL B 1 72 ? 1.223 -15.758 7.855 1 97.94 72 VAL B O 1
ATOM 1999 N N . GLY B 1 73 ? 2.492 -14.508 6.508 1 97.38 73 GLY B N 1
ATOM 2000 C CA . GLY B 1 73 ? 2.92 -13.625 7.578 1 97.38 73 GLY B CA 1
ATOM 2001 C C . GLY B 1 73 ? 1.848 -12.633 7.996 1 97.38 73 GLY B C 1
ATOM 2002 O O . GLY B 1 73 ? 0.693 -12.75 7.582 1 97.38 73 GLY B O 1
ATOM 2003 N N . TYR B 1 74 ? 2.246 -11.727 8.906 1 95.81 74 TYR B N 1
ATOM 2004 C CA . TYR B 1 74 ? 1.344 -10.688 9.398 1 95.81 74 TYR B CA 1
ATOM 2005 C C . TYR B 1 74 ? 1.154 -9.594 8.352 1 95.81 74 TYR B C 1
ATOM 2007 O O . TYR B 1 74 ? 2.09 -9.25 7.629 1 95.81 74 TYR B O 1
ATOM 2015 N N . ASP B 1 75 ? -0.086 -9.047 8.273 1 96.75 75 ASP B N 1
ATOM 2016 C CA . ASP B 1 75 ? -0.416 -7.848 7.52 1 96.75 75 ASP B CA 1
ATOM 2017 C C . ASP B 1 75 ? -0.12 -8.031 6.035 1 96.75 75 ASP B C 1
ATOM 2019 O O . ASP B 1 75 ? 0.361 -7.109 5.371 1 96.75 75 ASP B O 1
ATOM 2023 N N . VAL B 1 76 ? -0.257 -9.234 5.598 1 97.56 76 VAL B N 1
ATOM 2024 C CA . VAL B 1 76 ? -0.179 -9.477 4.16 1 97.56 76 VAL B CA 1
ATOM 2025 C C . VAL B 1 76 ? -1.474 -9.023 3.488 1 97.56 76 VAL B C 1
ATOM 2027 O O . VAL B 1 76 ? -2.566 -9.273 4 1 97.56 76 VAL B O 1
ATOM 2030 N N . ILE B 1 77 ? -1.301 -8.328 2.408 1 96.88 77 ILE B N 1
ATOM 2031 C CA . ILE B 1 77 ? -2.449 -7.887 1.624 1 96.88 77 ILE B CA 1
ATOM 2032 C C . ILE B 1 77 ? -2.559 -8.727 0.352 1 96.88 77 ILE B C 1
ATOM 2034 O O . ILE B 1 77 ? -1.771 -8.555 -0.581 1 96.88 77 ILE B O 1
ATOM 2038 N N . PHE B 1 78 ? -3.508 -9.633 0.357 1 97.69 78 PHE B N 1
ATOM 2039 C CA . PHE B 1 78 ? -3.973 -10.234 -0.89 1 97.69 78 PHE B CA 1
ATOM 2040 C C . PHE B 1 78 ? -5.078 -9.391 -1.514 1 97.69 78 PHE B C 1
ATOM 2042 O O . PHE B 1 78 ? -5.918 -8.828 -0.802 1 97.69 78 PHE B O 1
ATOM 2049 N N . ASP B 1 79 ? -5.016 -9.344 -2.777 1 94.62 79 ASP B N 1
ATOM 2050 C CA . ASP B 1 79 ? -5.992 -8.508 -3.465 1 94.62 79 ASP B CA 1
ATOM 2051 C C . ASP B 1 79 ? -7.336 -8.523 -2.742 1 94.62 79 ASP B C 1
ATOM 2053 O O . ASP B 1 79 ? -7.938 -9.586 -2.561 1 94.62 79 ASP B O 1
ATOM 2057 N N . ARG B 1 80 ? -7.812 -7.426 -2.381 1 89.5 80 ARG B N 1
ATOM 2058 C CA . ARG B 1 80 ? -9 -7.312 -1.547 1 89.5 80 ARG B CA 1
ATOM 2059 C C . ARG B 1 80 ? -10.273 -7.465 -2.379 1 89.5 80 ARG B C 1
ATOM 2061 O O . ARG B 1 80 ? -11.328 -7.832 -1.854 1 89.5 80 ARG B O 1
ATOM 2068 N N . ILE B 1 81 ? -10.141 -7.121 -3.604 1 87.44 81 ILE B N 1
ATOM 2069 C CA . ILE B 1 81 ? -11.305 -7.148 -4.48 1 87.44 81 ILE B CA 1
ATOM 2070 C C . ILE B 1 81 ? -11.391 -8.5 -5.188 1 87.44 81 ILE B C 1
ATOM 2072 O O . ILE B 1 81 ? -12.469 -9.078 -5.316 1 87.44 81 ILE B O 1
ATOM 2076 N N . HIS B 1 82 ? -10.203 -9 -5.551 1 91.19 82 HIS B N 1
ATOM 2077 C CA . HIS B 1 82 ? -10.164 -10.234 -6.324 1 91.19 82 HIS B CA 1
ATOM 2078 C C . HIS B 1 82 ? -9.227 -11.258 -5.688 1 91.19 82 HIS B C 1
ATOM 2080 O O . HIS B 1 82 ? -8.25 -11.688 -6.309 1 91.19 82 HIS B O 1
ATOM 2086 N N . PRO B 1 83 ? -9.625 -11.695 -4.531 1 94.94 83 PRO B N 1
ATOM 2087 C CA . PRO B 1 83 ? -8.742 -12.664 -3.881 1 94.94 83 PRO B CA 1
ATOM 2088 C C . PRO B 1 83 ? -8.648 -13.977 -4.652 1 94.94 83 PRO B C 1
ATOM 2090 O O . PRO B 1 83 ? -7.637 -14.68 -4.555 1 94.94 83 PRO B O 1
ATOM 2093 N N . GLU B 1 84 ? -9.617 -14.281 -5.406 1 95.81 84 GLU B N 1
ATOM 2094 C CA . GLU B 1 84 ? -9.672 -15.547 -6.141 1 95.81 84 GLU B CA 1
ATOM 2095 C C . GLU B 1 84 ? -8.617 -15.594 -7.238 1 95.81 84 GLU B C 1
ATOM 2097 O O . GLU B 1 84 ? -8.312 -16.656 -7.777 1 95.81 84 GLU B O 1
ATOM 2102 N N . LEU B 1 85 ? -8.062 -14.5 -7.562 1 97.62 85 LEU B N 1
ATOM 2103 C CA . LEU B 1 85 ? -7.07 -14.438 -8.625 1 97.62 85 LEU B CA 1
ATOM 2104 C C . LEU B 1 85 ? -5.68 -14.758 -8.086 1 97.62 85 LEU B C 1
ATOM 2106 O O . LEU B 1 85 ? -4.711 -14.82 -8.852 1 97.62 85 LEU B O 1
ATOM 2110 N N . ILE B 1 86 ? -5.535 -14.992 -6.836 1 98.62 86 ILE B N 1
ATOM 2111 C CA . ILE B 1 86 ? -4.246 -15.281 -6.223 1 98.62 86 ILE B CA 1
ATOM 2112 C C . ILE B 1 86 ? -4.152 -16.766 -5.895 1 98.62 86 ILE B C 1
ATOM 2114 O O . ILE B 1 86 ? -4.996 -17.312 -5.176 1 98.62 86 ILE B O 1
ATOM 2118 N N . THR B 1 87 ? -3.174 -17.469 -6.391 1 98.94 87 THR B N 1
ATOM 2119 C CA . THR B 1 87 ? -2.904 -18.875 -6.109 1 98.94 87 THR B CA 1
ATOM 2120 C C . THR B 1 87 ? -1.489 -19.047 -5.566 1 98.94 87 THR B C 1
ATOM 2122 O O . THR B 1 87 ? -0.52 -18.594 -6.176 1 98.94 87 THR B O 1
ATOM 2125 N N . ILE B 1 88 ? -1.354 -19.625 -4.43 1 98.88 88 ILE B N 1
ATOM 2126 C CA . ILE B 1 88 ? -0.082 -19.969 -3.803 1 98.88 88 ILE B CA 1
ATOM 2127 C C . ILE B 1 88 ? -0.005 -21.484 -3.584 1 98.88 88 ILE B C 1
ATOM 2129 O O . ILE B 1 88 ? -0.835 -22.047 -2.875 1 98.88 88 ILE B O 1
ATOM 2133 N N . ASP B 1 89 ? 0.995 -22.125 -4.133 1 98.69 89 ASP B N 1
ATOM 2134 C CA . ASP B 1 89 ? 1.092 -23.578 -4.098 1 98.69 89 ASP B CA 1
ATOM 2135 C C . ASP B 1 89 ? 1.756 -24.062 -2.809 1 98.69 89 ASP B C 1
ATOM 2137 O O . ASP B 1 89 ? 2.199 -23.25 -1.995 1 98.69 89 ASP B O 1
ATOM 2141 N N . ASP B 1 90 ? 1.828 -25.375 -2.686 1 98 90 ASP B N 1
ATOM 2142 C CA . ASP B 1 90 ? 2.199 -26.047 -1.445 1 98 90 ASP B CA 1
ATOM 2143 C C . ASP B 1 90 ? 3.584 -25.609 -0.975 1 98 90 ASP B C 1
ATOM 2145 O O . ASP B 1 90 ? 4.484 -25.406 -1.79 1 98 90 ASP B O 1
ATOM 2149 N N . TYR B 1 91 ? 3.752 -25.406 0.365 1 95.88 91 TYR B N 1
ATOM 2150 C CA . TYR B 1 91 ? 5.02 -25.25 1.071 1 95.88 91 TYR B CA 1
ATOM 2151 C C . TYR B 1 91 ? 5.617 -23.875 0.817 1 95.88 91 TYR B C 1
ATOM 2153 O O . TYR B 1 91 ? 6.75 -23.594 1.22 1 95.88 91 TYR B O 1
ATOM 2161 N N . SER B 1 92 ? 4.922 -23.047 0.168 1 98.44 92 SER B N 1
ATOM 2162 C CA . SER B 1 92 ? 5.41 -21.688 -0.049 1 98.44 92 SER B CA 1
ATOM 2163 C C . SER B 1 92 ? 5.176 -20.812 1.178 1 98.44 92 SER B C 1
ATOM 2165 O O . SER B 1 92 ? 4.348 -21.141 2.029 1 98.44 92 SER B O 1
ATOM 2167 N N . GLU B 1 93 ? 5.941 -19.719 1.218 1 98.5 93 GLU B N 1
ATOM 2168 C CA . GLU B 1 93 ? 5.883 -18.781 2.334 1 98.5 93 GLU B CA 1
ATOM 2169 C C . GLU B 1 93 ? 5.766 -17.344 1.838 1 98.5 93 GLU B C 1
ATOM 2171 O O . GLU B 1 93 ? 6.527 -16.922 0.966 1 98.5 93 GLU B O 1
ATOM 2176 N N . ILE B 1 94 ? 4.809 -16.641 2.379 1 98.75 94 ILE B N 1
ATOM 2177 C CA . ILE B 1 94 ? 4.641 -15.219 2.121 1 98.75 94 ILE B CA 1
ATOM 2178 C C . ILE B 1 94 ? 4.984 -14.422 3.381 1 98.75 94 ILE B C 1
ATOM 2180 O O . ILE B 1 94 ? 4.293 -14.539 4.398 1 98.75 94 ILE B O 1
ATOM 2184 N N . GLY B 1 95 ? 5.938 -13.617 3.277 1 98.12 95 GLY B N 1
ATOM 2185 C CA . GLY B 1 95 ? 6.43 -12.891 4.434 1 98.12 95 GLY B CA 1
ATOM 2186 C C . GLY B 1 95 ? 5.539 -11.727 4.832 1 98.12 95 GLY B C 1
ATOM 2187 O O . GLY B 1 95 ? 4.594 -11.391 4.117 1 98.12 95 GLY B O 1
ATOM 2188 N N . ASP B 1 96 ? 5.902 -11.133 5.984 1 97.88 96 ASP B N 1
ATOM 2189 C CA . ASP B 1 96 ? 5.129 -10.047 6.57 1 97.88 96 ASP B CA 1
ATOM 2190 C C . ASP B 1 96 ? 5.023 -8.867 5.609 1 97.88 96 ASP B C 1
ATOM 2192 O O . ASP B 1 96 ? 6 -8.516 4.941 1 97.88 96 ASP B O 1
ATOM 2196 N N . ARG B 1 97 ? 3.783 -8.305 5.496 1 97.81 97 ARG B N 1
ATOM 2197 C CA . ARG B 1 97 ? 3.521 -7.012 4.879 1 97.81 97 ARG B CA 1
ATOM 2198 C C . ARG B 1 97 ? 3.754 -7.062 3.373 1 97.81 97 ARG B C 1
ATOM 2200 O O . ARG B 1 97 ? 4.004 -6.035 2.742 1 97.81 97 ARG B O 1
ATOM 2207 N N . CYS B 1 98 ? 3.752 -8.234 2.836 1 98.62 98 CYS B N 1
ATOM 2208 C CA . CYS B 1 98 ? 3.729 -8.344 1.382 1 98.62 98 CYS B CA 1
ATOM 2209 C C . CYS B 1 98 ? 2.389 -7.879 0.823 1 98.62 98 CYS B C 1
ATOM 2211 O O . CYS B 1 98 ? 1.375 -7.91 1.522 1 98.62 98 CYS B O 1
ATOM 2213 N N . ILE B 1 99 ? 2.42 -7.371 -0.375 1 98.5 99 ILE B N 1
ATOM 2214 C CA . ILE B 1 99 ? 1.219 -6.996 -1.113 1 98.5 99 ILE B CA 1
ATOM 2215 C C . ILE B 1 99 ? 1.15 -7.781 -2.422 1 98.5 99 ILE B C 1
ATOM 2217 O O . ILE B 1 99 ? 2.07 -7.715 -3.24 1 98.5 99 ILE B O 1
ATOM 2221 N N . LEU B 1 100 ? 0.162 -8.547 -2.621 1 98.56 100 LEU B N 1
ATOM 2222 C CA . LEU B 1 100 ? -0.152 -9.18 -3.896 1 98.56 100 LEU B CA 1
ATOM 2223 C C . LEU B 1 100 ? -1.403 -8.57 -4.516 1 98.56 100 LEU B C 1
ATOM 2225 O O . LEU B 1 100 ? -2.518 -8.82 -4.051 1 98.56 100 LEU B O 1
ATOM 2229 N N . SER B 1 101 ? -1.179 -7.793 -5.473 1 96.81 101 SER B N 1
ATOM 2230 C CA . SER B 1 101 ? -2.262 -7.074 -6.133 1 96.81 101 SER B CA 1
ATOM 2231 C C . SER B 1 101 ? -2.52 -7.629 -7.531 1 96.81 101 SER B C 1
ATOM 2233 O O . SER B 1 101 ? -1.712 -7.434 -8.438 1 96.81 101 SER B O 1
ATOM 2235 N N . ALA B 1 102 ? -3.715 -8.211 -7.746 1 96.5 102 ALA B N 1
ATOM 2236 C CA . ALA B 1 102 ? -4.031 -8.891 -9 1 96.5 102 ALA B CA 1
ATOM 2237 C C . ALA B 1 102 ? -4.797 -7.965 -9.945 1 96.5 102 ALA B C 1
ATOM 2239 O O . ALA B 1 102 ? -5.328 -8.414 -10.961 1 96.5 102 ALA B O 1
ATOM 2240 N N . HIS B 1 103 ? -4.898 -6.719 -9.508 1 90.31 103 HIS B N 1
ATOM 2241 C CA . HIS B 1 103 ? -5.531 -5.75 -10.398 1 90.31 103 HIS B CA 1
ATOM 2242 C C . HIS B 1 103 ? -4.98 -4.348 -10.164 1 90.31 103 HIS B C 1
ATOM 2244 O O . HIS B 1 103 ? -4.344 -4.09 -9.133 1 90.31 103 HIS B O 1
ATOM 2250 N N . THR B 1 104 ? -5.176 -3.498 -11.141 1 83.19 104 THR B N 1
ATOM 2251 C CA . THR B 1 104 ? -4.855 -2.082 -11 1 83.19 104 THR B CA 1
ATOM 2252 C C . THR B 1 104 ? -6.125 -1.26 -10.781 1 83.19 104 THR B C 1
ATOM 2254 O O . THR B 1 104 ? -7.211 -1.668 -11.195 1 83.19 104 THR B O 1
ATOM 2257 N N . ARG B 1 105 ? -6.133 -0.236 -10.039 1 72.06 105 ARG B N 1
ATOM 2258 C CA . ARG B 1 105 ? -7.32 0.574 -9.789 1 72.06 105 ARG B CA 1
ATOM 2259 C C . ARG B 1 105 ? -7.648 1.459 -10.984 1 72.06 105 ARG B C 1
ATOM 2261 O O . ARG B 1 105 ? -8.797 1.525 -11.414 1 72.06 105 ARG B O 1
ATOM 2268 N N . GLY B 1 106 ? -6.707 1.934 -11.719 1 68.56 106 GLY B N 1
ATOM 2269 C CA . GLY B 1 106 ? -6.961 2.871 -12.797 1 68.56 106 GLY B CA 1
ATOM 2270 C C . GLY B 1 106 ? -7.684 4.125 -12.344 1 68.56 106 GLY B C 1
ATOM 2271 O O . GLY B 1 106 ? -8.914 4.148 -12.266 1 68.56 106 GLY B O 1
ATOM 2272 N N . SER B 1 107 ? -7.105 5.125 -11.961 1 74.06 107 SER B N 1
ATOM 2273 C CA . SER B 1 107 ? -7.688 6.355 -11.43 1 74.06 107 SER B CA 1
ATOM 2274 C C . SER B 1 107 ? -8.555 7.051 -12.477 1 74.06 107 SER B C 1
ATOM 2276 O O . SER B 1 107 ? -8.375 6.844 -13.68 1 74.06 107 SER B O 1
ATOM 2278 N N . LEU B 1 108 ? -9.562 7.785 -12 1 77.5 108 LEU B N 1
ATOM 2279 C CA . LEU B 1 108 ? -10.586 8.422 -12.828 1 77.5 108 LEU B CA 1
ATOM 2280 C C . LEU B 1 108 ? -9.945 9.305 -13.891 1 77.5 108 LEU B C 1
ATOM 2282 O O . LEU B 1 108 ? -10.422 9.367 -15.023 1 77.5 108 LEU B O 1
ATOM 2286 N N . THR B 1 109 ? -8.836 9.883 -13.586 1 83.06 109 THR B N 1
ATOM 2287 C CA . THR B 1 109 ? -8.242 10.867 -14.484 1 83.06 109 THR B CA 1
ATOM 2288 C C . THR B 1 109 ? -7.152 10.234 -15.344 1 83.06 109 THR B C 1
ATOM 2290 O O . THR B 1 109 ? -6.723 10.812 -16.344 1 83.06 109 THR B O 1
ATOM 2293 N N . THR B 1 110 ? -6.73 9.039 -14.93 1 83.44 110 THR B N 1
ATOM 2294 C CA . THR B 1 110 ? -5.602 8.445 -15.633 1 83.44 110 THR B CA 1
ATOM 2295 C C . THR B 1 110 ? -5.996 7.113 -16.266 1 83.44 110 THR B C 1
ATOM 2297 O O . THR B 1 110 ? -5.16 6.43 -16.859 1 83.44 110 THR B O 1
ATOM 2300 N N . ARG B 1 111 ? -7.176 6.707 -16.219 1 81.5 111 ARG B N 1
ATOM 2301 C CA . ARG B 1 111 ? -7.645 5.391 -16.641 1 81.5 111 ARG B CA 1
ATOM 2302 C C . ARG B 1 111 ? -7.414 5.176 -18.141 1 81.5 111 ARG B C 1
ATOM 2304 O O . ARG B 1 111 ? -7.219 4.047 -18.578 1 81.5 111 ARG B O 1
ATOM 2311 N N . GLN B 1 112 ? -7.492 6.191 -18.875 1 79.12 112 GLN B N 1
ATOM 2312 C CA . GLN B 1 112 ? -7.285 6.051 -20.312 1 79.12 112 GLN B CA 1
ATOM 2313 C C . GLN B 1 112 ? -5.832 5.703 -20.625 1 79.12 112 GLN B C 1
ATOM 2315 O O . GLN B 1 112 ? -5.559 4.891 -21.516 1 79.12 112 GLN B O 1
ATOM 2320 N N . ALA B 1 113 ? -4.961 6.328 -19.953 1 80.12 113 ALA B N 1
ATOM 2321 C CA . ALA B 1 113 ? -3.537 6.09 -20.156 1 80.12 113 ALA B CA 1
ATOM 2322 C C . ALA B 1 113 ? -3.078 4.832 -19.422 1 80.12 113 ALA B C 1
ATOM 2324 O O . ALA B 1 113 ? -2.139 4.16 -19.859 1 80.12 113 ALA B O 1
ATOM 2325 N N . TYR B 1 114 ? -3.709 4.523 -18.344 1 79.06 114 TYR B N 1
ATOM 2326 C CA . TYR B 1 114 ? -3.404 3.377 -17.5 1 79.06 114 TYR B CA 1
ATOM 2327 C C . TYR B 1 114 ? -4.68 2.65 -17.094 1 79.06 114 TYR B C 1
ATOM 2329 O O . TYR B 1 114 ? -5.168 2.83 -15.969 1 79.06 114 TYR B O 1
ATOM 2337 N N . PRO B 1 115 ? -5.117 1.879 -17.984 1 78.44 115 PRO B N 1
ATOM 2338 C CA . PRO B 1 115 ? -6.406 1.225 -17.75 1 78.44 115 PRO B CA 1
ATOM 2339 C C . PRO B 1 115 ? -6.359 0.218 -16.609 1 78.44 115 PRO B C 1
ATOM 2341 O O . PRO B 1 115 ? -5.289 -0.29 -16.266 1 78.44 115 PRO B O 1
ATOM 2344 N N . ARG B 1 116 ? -7.551 0.05 -16.094 1 81.19 116 ARG B N 1
ATOM 2345 C CA . ARG B 1 116 ? -7.699 -1.007 -15.094 1 81.19 116 ARG B CA 1
ATOM 2346 C C . ARG B 1 116 ? -7.438 -2.377 -15.711 1 81.19 116 ARG B C 1
ATOM 2348 O O . ARG B 1 116 ? -8.023 -2.723 -16.734 1 81.19 116 ARG B O 1
ATOM 2355 N N . THR B 1 117 ? -6.535 -3.051 -15.148 1 86.94 117 THR B N 1
ATOM 2356 C CA . THR B 1 117 ? -6.215 -4.402 -15.594 1 86.94 117 THR B CA 1
ATOM 2357 C C . THR B 1 117 ? -6.316 -5.391 -14.438 1 86.94 117 THR B C 1
ATOM 2359 O O . THR B 1 117 ? -6.195 -5.008 -13.273 1 86.94 117 THR B O 1
ATOM 2362 N N . MET B 1 118 ? -6.715 -6.562 -14.805 1 92.12 118 MET B N 1
ATOM 2363 C CA . MET B 1 118 ? -6.773 -7.676 -13.859 1 92.12 118 MET B CA 1
ATOM 2364 C C . MET B 1 118 ? -6.152 -8.93 -14.461 1 92.12 118 MET B C 1
ATOM 2366 O O . MET B 1 118 ? -6.371 -9.242 -15.633 1 92.12 118 MET B O 1
ATOM 2370 N N . ALA B 1 119 ? -5.328 -9.57 -13.742 1 96.69 119 ALA B N 1
ATOM 2371 C CA . ALA B 1 119 ? -4.707 -10.82 -14.148 1 96.69 119 ALA B CA 1
ATOM 2372 C C . ALA B 1 119 ? -4.293 -11.656 -12.938 1 96.69 119 ALA B C 1
ATOM 2374 O O . ALA B 1 119 ? -3.943 -11.102 -11.891 1 96.69 119 ALA B O 1
ATOM 2375 N N . PRO B 1 120 ? -4.297 -12.961 -13.117 1 98.38 120 PRO B N 1
ATOM 2376 C CA . PRO B 1 120 ? -3.977 -13.828 -11.977 1 98.38 120 PRO B CA 1
ATOM 2377 C C . PRO B 1 120 ? -2.506 -13.742 -11.57 1 98.38 120 PRO B C 1
ATOM 2379 O O . PRO B 1 120 ? -1.644 -13.469 -12.414 1 98.38 120 PRO B O 1
ATOM 2382 N N . ILE B 1 121 ? -2.262 -13.875 -10.266 1 98.81 121 ILE B N 1
ATOM 2383 C CA . ILE B 1 121 ? -0.93 -14.078 -9.711 1 98.81 121 ILE B CA 1
ATOM 2384 C C . ILE B 1 121 ? -0.761 -15.539 -9.297 1 98.81 121 ILE B C 1
ATOM 2386 O O . ILE B 1 121 ? -1.606 -16.094 -8.586 1 98.81 121 ILE B O 1
ATOM 2390 N N . LYS B 1 122 ? 0.296 -16.172 -9.719 1 98.94 122 LYS B N 1
ATOM 2391 C CA . LYS B 1 122 ? 0.571 -17.562 -9.375 1 98.94 122 LYS B CA 1
ATOM 2392 C C . LYS B 1 122 ? 1.938 -17.703 -8.719 1 98.94 122 LYS B C 1
ATOM 2394 O O . LYS B 1 122 ? 2.963 -17.375 -9.312 1 98.94 122 LYS B O 1
ATOM 2399 N N . ILE B 1 123 ? 1.962 -18.172 -7.512 1 98.94 123 ILE B N 1
ATOM 2400 C CA . ILE B 1 123 ? 3.178 -18.5 -6.773 1 98.94 123 ILE B CA 1
ATOM 2401 C C . ILE B 1 123 ? 3.373 -20.016 -6.738 1 98.94 123 ILE B C 1
ATOM 2403 O O . ILE B 1 123 ? 2.529 -20.75 -6.215 1 98.94 123 ILE B O 1
ATOM 2407 N N . GLY B 1 124 ? 4.469 -20.484 -7.242 1 98.75 124 GLY B N 1
ATOM 2408 C CA . GLY B 1 124 ? 4.723 -21.906 -7.352 1 98.75 124 GLY B CA 1
ATOM 2409 C C . GLY B 1 124 ? 5.008 -22.562 -6.016 1 98.75 124 GLY B C 1
ATOM 2410 O O . GLY B 1 124 ? 4.945 -21.906 -4.969 1 98.75 124 GLY B O 1
ATOM 2411 N N . ARG B 1 125 ? 5.27 -23.844 -6.113 1 98.38 125 ARG B N 1
ATOM 2412 C CA . ARG B 1 125 ? 5.535 -24.672 -4.941 1 98.38 125 ARG B CA 1
ATOM 2413 C C . ARG B 1 125 ? 6.859 -24.297 -4.289 1 98.38 125 ARG B C 1
ATOM 2415 O O . ARG B 1 125 ? 7.867 -24.109 -4.977 1 98.38 125 ARG B O 1
ATOM 2422 N N . GLY B 1 126 ? 6.871 -24.156 -3.033 1 98 126 GLY B N 1
ATOM 2423 C CA . GLY B 1 126 ? 8.109 -23.984 -2.285 1 98 126 GLY B CA 1
ATOM 2424 C C . GLY B 1 126 ? 8.75 -22.625 -2.48 1 98 126 GLY B C 1
ATOM 2425 O O . GLY B 1 126 ? 9.961 -22.484 -2.314 1 98 126 GLY B O 1
ATOM 2426 N N . VAL B 1 127 ? 8.047 -21.688 -2.91 1 98.69 127 VAL B N 1
ATOM 2427 C CA . VAL B 1 127 ? 8.578 -20.344 -3.117 1 98.69 127 VAL B CA 1
ATOM 2428 C C . VAL B 1 127 ? 8.633 -19.594 -1.784 1 98.69 127 VAL B C 1
ATOM 2430 O O . VAL B 1 127 ? 7.703 -19.688 -0.979 1 98.69 127 VAL B O 1
ATOM 2433 N N . SER B 1 128 ? 9.688 -18.859 -1.551 1 98.56 128 SER B N 1
ATOM 2434 C CA . SER B 1 128 ? 9.82 -17.984 -0.401 1 98.56 128 SER B CA 1
ATOM 2435 C C . SER B 1 128 ? 9.766 -16.516 -0.825 1 98.56 128 SER B C 1
ATOM 2437 O O . SER B 1 128 ? 10.703 -16 -1.434 1 98.56 128 SER B O 1
ATOM 2439 N N . VAL B 1 129 ? 8.711 -15.898 -0.549 1 98.81 129 VAL B N 1
ATOM 2440 C CA . VAL B 1 129 ? 8.594 -14.453 -0.737 1 98.81 129 VAL B CA 1
ATOM 2441 C C . VAL B 1 129 ? 8.906 -13.734 0.574 1 98.81 129 VAL B C 1
ATOM 2443 O O . VAL B 1 129 ? 8.102 -13.758 1.507 1 98.81 129 VAL B O 1
ATOM 2446 N N . ASN B 1 130 ? 9.961 -13.117 0.676 1 98.62 130 ASN B N 1
ATOM 2447 C CA . ASN B 1 130 ? 10.391 -12.508 1.931 1 98.62 130 ASN B CA 1
ATOM 2448 C C . ASN B 1 130 ? 9.617 -11.227 2.225 1 98.62 130 ASN B C 1
ATOM 2450 O O . ASN B 1 130 ? 8.867 -10.734 1.374 1 98.62 130 ASN B O 1
ATOM 2454 N N . PRO B 1 131 ? 9.75 -10.711 3.406 1 98.25 131 PRO B N 1
ATOM 2455 C CA . PRO B 1 131 ? 8.875 -9.633 3.869 1 98.25 131 PRO B CA 1
ATOM 2456 C C . PRO B 1 131 ? 8.977 -8.375 3.008 1 98.25 131 PRO B C 1
ATOM 2458 O O . PRO B 1 131 ? 10.062 -8.039 2.537 1 98.25 131 PRO B O 1
ATOM 2461 N N . GLY B 1 132 ? 7.809 -7.727 2.871 1 98.19 132 GLY B N 1
ATOM 2462 C CA . GLY B 1 132 ? 7.77 -6.391 2.295 1 98.19 132 GLY B CA 1
ATOM 2463 C C . GLY B 1 132 ? 7.734 -6.398 0.779 1 98.19 132 GLY B C 1
ATOM 2464 O O . GLY B 1 132 ? 7.859 -5.344 0.147 1 98.19 132 GLY B O 1
ATOM 2465 N N . CYS B 1 133 ? 7.574 -7.5 0.164 1 98.62 133 CYS B N 1
ATOM 2466 C CA . CYS B 1 133 ? 7.562 -7.582 -1.292 1 98.62 133 CYS B CA 1
ATOM 2467 C C . CYS B 1 133 ? 6.211 -7.152 -1.851 1 98.62 133 CYS B C 1
ATOM 2469 O O . CYS B 1 133 ? 5.191 -7.242 -1.161 1 98.62 133 CYS B O 1
ATOM 2471 N N . ILE B 1 134 ? 6.223 -6.672 -3.084 1 98.56 134 ILE B N 1
ATOM 2472 C CA . ILE B 1 134 ? 5.008 -6.379 -3.838 1 98.56 134 ILE B CA 1
ATOM 2473 C C . ILE B 1 134 ? 5 -7.191 -5.133 1 98.56 134 ILE B C 1
ATOM 2475 O O . ILE B 1 134 ? 5.965 -7.156 -5.898 1 98.56 134 ILE B O 1
ATOM 2479 N N . ILE B 1 135 ? 3.959 -7.941 -5.367 1 98.62 135 ILE B N 1
ATOM 2480 C CA . ILE B 1 135 ? 3.768 -8.734 -6.578 1 98.62 135 ILE B CA 1
ATOM 2481 C C . ILE B 1 135 ? 2.547 -8.227 -7.34 1 98.62 135 ILE B C 1
ATOM 2483 O O . ILE B 1 135 ? 1.462 -8.094 -6.77 1 98.62 135 ILE B O 1
ATOM 2487 N N . THR B 1 136 ? 2.701 -8 -8.617 1 97.12 136 THR B N 1
ATOM 2488 C CA . THR B 1 136 ? 1.642 -7.348 -9.375 1 97.12 136 THR B CA 1
ATOM 2489 C C . THR B 1 136 ? 0.91 -8.359 -10.258 1 97.12 136 THR B C 1
ATOM 2491 O O . THR B 1 136 ? 1.319 -9.516 -10.352 1 97.12 136 THR B O 1
ATOM 2494 N N . GLN B 1 137 ? -0.149 -7.883 -10.891 1 97 137 GLN B N 1
ATOM 2495 C CA . GLN B 1 137 ? -1.044 -8.742 -11.656 1 97 137 GLN B CA 1
ATOM 2496 C C . GLN B 1 137 ? -0.307 -9.406 -12.82 1 97 137 GLN B C 1
ATOM 2498 O O . GLN B 1 137 ? 0.567 -8.797 -13.438 1 97 137 GLN B O 1
ATOM 2503 N N . GLY B 1 138 ? -0.646 -10.664 -13.016 1 97.75 138 GLY B N 1
ATOM 2504 C CA . GLY B 1 138 ? -0.14 -11.398 -14.164 1 97.75 138 GLY B CA 1
ATOM 2505 C C . GLY B 1 138 ? 1.178 -12.102 -13.891 1 97.75 138 GLY B C 1
ATOM 2506 O O . GLY B 1 138 ? 1.692 -12.82 -14.75 1 97.75 138 GLY B O 1
ATOM 2507 N N . VAL B 1 139 ? 1.761 -11.969 -12.734 1 98.5 139 VAL B N 1
ATOM 2508 C CA . VAL B 1 139 ? 3.084 -12.5 -12.422 1 98.5 139 VAL B CA 1
ATOM 2509 C C . VAL B 1 139 ? 2.975 -13.977 -12.055 1 98.5 139 VAL B C 1
ATOM 2511 O O . VAL B 1 139 ? 2.068 -14.375 -11.32 1 98.5 139 VAL B O 1
ATOM 2514 N N . GLU B 1 140 ? 3.873 -14.742 -12.539 1 98.88 140 GLU B N 1
ATOM 2515 C CA . GLU B 1 140 ? 4.098 -16.125 -12.125 1 98.88 140 GLU B CA 1
ATOM 2516 C C . GLU B 1 140 ? 5.504 -16.312 -11.562 1 98.88 140 GLU B C 1
ATOM 2518 O O . GLU B 1 140 ? 6.488 -15.922 -12.195 1 98.88 140 GLU B O 1
ATOM 2523 N N . ILE B 1 141 ? 5.598 -16.828 -10.391 1 98.88 141 ILE B N 1
ATOM 2524 C CA . ILE B 1 141 ? 6.891 -17.156 -9.797 1 98.88 141 ILE B CA 1
ATOM 2525 C C . ILE B 1 141 ? 7.094 -18.656 -9.797 1 98.88 141 ILE B C 1
ATOM 2527 O O . ILE B 1 141 ? 6.285 -19.406 -9.227 1 98.88 141 ILE B O 1
ATOM 2531 N N . GLY B 1 142 ? 8.172 -19.109 -10.344 1 98.75 142 GLY B N 1
ATOM 2532 C CA . GLY B 1 142 ? 8.453 -20.531 -10.492 1 98.75 142 GLY B CA 1
ATOM 2533 C C . GLY B 1 142 ? 8.805 -21.203 -9.18 1 98.75 142 GLY B C 1
ATOM 2534 O O . GLY B 1 142 ? 9.281 -20.562 -8.25 1 98.75 142 GLY B O 1
ATOM 2535 N N . ASP B 1 143 ? 8.75 -22.562 -9.266 1 98.56 143 ASP B N 1
ATOM 2536 C CA . ASP B 1 143 ? 8.93 -23.391 -8.078 1 98.56 143 ASP B CA 1
ATOM 2537 C C . ASP B 1 143 ? 10.297 -23.156 -7.438 1 98.56 143 ASP B C 1
ATOM 2539 O O . ASP B 1 143 ? 11.273 -22.891 -8.141 1 98.56 143 ASP B O 1
ATOM 2543 N N . ASN B 1 144 ? 10.297 -23.172 -6.125 1 98.19 144 ASN B N 1
ATOM 2544 C CA . ASN B 1 144 ? 11.508 -23.219 -5.316 1 98.19 144 ASN B CA 1
ATOM 2545 C C . ASN B 1 144 ? 12.352 -21.953 -5.496 1 98.19 144 ASN B C 1
ATOM 2547 O O . ASN B 1 144 ? 13.578 -22.016 -5.473 1 98.19 144 ASN B O 1
ATOM 2551 N N . SER B 1 145 ? 11.758 -20.891 -5.793 1 98.75 145 SER B N 1
ATOM 2552 C CA . SER B 1 145 ? 12.453 -19.625 -5.957 1 98.75 145 SER B CA 1
ATOM 2553 C C . SER B 1 145 ? 12.375 -18.781 -4.684 1 98.75 145 SER B C 1
ATOM 2555 O O . SER B 1 145 ? 11.531 -19.031 -3.82 1 98.75 145 SER B O 1
ATOM 2557 N N . ILE B 1 146 ? 13.266 -17.844 -4.57 1 98.62 146 ILE B N 1
ATOM 2558 C CA . ILE B 1 146 ? 13.344 -16.922 -3.432 1 98.62 146 ILE B CA 1
ATOM 2559 C C . ILE B 1 146 ? 13.266 -15.484 -3.92 1 98.62 146 ILE B C 1
ATOM 2561 O O . ILE B 1 146 ? 14.008 -15.086 -4.816 1 98.62 146 ILE B O 1
ATOM 2565 N N . ILE B 1 147 ? 12.352 -14.75 -3.414 1 98.81 147 ILE B N 1
ATOM 2566 C CA . ILE B 1 147 ? 12.258 -13.32 -3.674 1 98.81 147 ILE B CA 1
ATOM 2567 C C . ILE B 1 147 ? 12.844 -12.539 -2.496 1 98.81 147 ILE B C 1
ATOM 2569 O O . ILE B 1 147 ? 12.383 -12.688 -1.361 1 98.81 147 ILE B O 1
ATOM 2573 N N . GLY B 1 148 ? 13.805 -11.703 -2.713 1 98.12 148 GLY B N 1
ATOM 2574 C CA . GLY B 1 148 ? 14.453 -10.93 -1.669 1 98.12 148 GLY B CA 1
ATOM 2575 C C . GLY B 1 148 ? 13.539 -9.898 -1.027 1 98.12 148 GLY B C 1
ATOM 2576 O O . GLY B 1 148 ? 12.531 -9.508 -1.616 1 98.12 148 GLY B O 1
ATOM 2577 N N . VAL B 1 149 ? 13.945 -9.461 0.157 1 97.5 149 VAL B N 1
ATOM 2578 C CA . VAL B 1 149 ? 13.141 -8.555 0.967 1 97.5 149 VAL B CA 1
ATOM 2579 C C . VAL B 1 149 ? 12.852 -7.277 0.18 1 97.5 149 VAL B C 1
ATOM 2581 O O . VAL B 1 149 ? 13.734 -6.754 -0.507 1 97.5 149 VAL B O 1
ATOM 2584 N N . GLY B 1 150 ? 11.602 -6.852 0.296 1 97.5 150 GLY B N 1
ATOM 2585 C CA . GLY B 1 150 ? 11.234 -5.539 -0.218 1 97.5 150 GLY B CA 1
ATOM 2586 C C . GLY B 1 150 ? 11.211 -5.48 -1.733 1 97.5 150 GLY B C 1
ATOM 2587 O O . GLY B 1 150 ? 11.109 -4.398 -2.314 1 97.5 150 GLY B O 1
ATOM 2588 N N . SER B 1 151 ? 11.328 -6.566 -2.398 1 98.12 151 SER B N 1
ATOM 2589 C CA . SER B 1 151 ? 11.391 -6.578 -3.855 1 98.12 151 SER B CA 1
ATOM 2590 C C . SER B 1 151 ? 10.023 -6.293 -4.469 1 98.12 151 SER B C 1
ATOM 2592 O O . SER B 1 151 ? 8.992 -6.602 -3.869 1 98.12 151 SER B O 1
ATOM 2594 N N . VAL B 1 152 ? 10.047 -5.684 -5.613 1 98.25 152 VAL B N 1
ATOM 2595 C CA . VAL B 1 152 ? 8.844 -5.5 -6.418 1 98.25 152 VAL B CA 1
ATOM 2596 C C . VAL B 1 152 ? 8.906 -6.398 -7.652 1 98.25 152 VAL B C 1
ATOM 2598 O O . VAL B 1 152 ? 9.781 -6.227 -8.508 1 98.25 152 VAL B O 1
ATOM 2601 N N . VAL B 1 153 ? 8 -7.309 -7.809 1 98.38 153 VAL B N 1
ATOM 2602 C CA . VAL B 1 153 ? 7.984 -8.289 -8.891 1 98.38 153 VAL B CA 1
ATOM 2603 C C . VAL B 1 153 ? 6.863 -7.961 -9.867 1 98.38 153 VAL B C 1
ATOM 2605 O O . VAL B 1 153 ? 5.684 -8.094 -9.547 1 98.38 153 VAL B O 1
ATOM 2608 N N . ASN B 1 154 ? 7.219 -7.605 -11.031 1 96.19 154 ASN B N 1
ATOM 2609 C CA . ASN B 1 154 ? 6.238 -7.238 -12.047 1 96.19 154 ASN B CA 1
ATOM 2610 C C . ASN B 1 154 ? 6.414 -8.055 -13.32 1 96.19 154 ASN B C 1
ATOM 2612 O O . ASN B 1 154 ? 5.789 -7.766 -14.344 1 96.19 154 ASN B O 1
ATOM 2616 N N . ARG B 1 155 ? 7.355 -8.992 -13.25 1 96.75 155 ARG B N 1
ATOM 2617 C CA . ARG B 1 155 ? 7.562 -9.961 -14.32 1 96.75 155 ARG B CA 1
ATOM 2618 C C . ARG B 1 155 ? 7.746 -11.367 -13.75 1 96.75 155 ARG B C 1
ATOM 2620 O O . ARG B 1 155 ? 8.102 -11.531 -12.586 1 96.75 155 ARG B O 1
ATOM 2627 N N . ASN B 1 156 ? 7.566 -12.258 -14.672 1 98.62 156 ASN B N 1
ATOM 2628 C CA . ASN B 1 156 ? 7.688 -13.648 -14.234 1 98.62 156 ASN B CA 1
ATOM 2629 C C . ASN B 1 156 ? 9.102 -13.961 -13.758 1 98.62 156 ASN B C 1
ATOM 2631 O O . ASN B 1 156 ? 10.07 -13.414 -14.273 1 98.62 156 ASN B O 1
ATOM 2635 N N . ILE B 1 157 ? 9.227 -14.836 -12.758 1 98.75 157 ILE B N 1
ATOM 2636 C CA . ILE B 1 157 ? 10.484 -15.359 -12.25 1 98.75 157 ILE B CA 1
ATOM 2637 C C . ILE B 1 157 ? 10.586 -16.859 -12.539 1 98.75 157 ILE B C 1
ATOM 2639 O O . ILE B 1 157 ? 9.688 -17.625 -12.18 1 98.75 157 ILE B O 1
ATOM 2643 N N . SER B 1 158 ? 11.602 -17.266 -13.18 1 98.31 158 SER B N 1
ATOM 2644 C CA . SER B 1 158 ? 11.805 -18.672 -13.5 1 98.31 158 SER B CA 1
ATOM 2645 C C . SER B 1 158 ? 12.016 -19.5 -12.242 1 98.31 158 SER B C 1
ATOM 2647 O O . SER B 1 158 ? 12.406 -18.969 -11.203 1 98.31 158 SER B O 1
ATOM 2649 N N . PRO B 1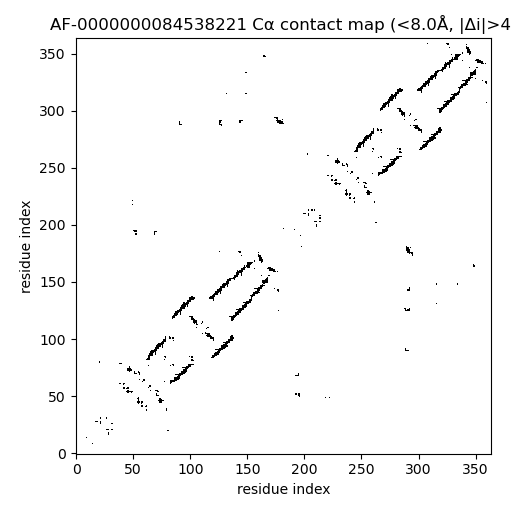 159 ? 11.727 -20.812 -12.367 1 98.31 159 PRO B N 1
ATOM 2650 C CA . PRO B 1 159 ? 11.93 -21.672 -11.195 1 98.31 159 PRO B CA 1
ATOM 2651 C C . PRO B 1 159 ? 13.375 -21.688 -10.719 1 98.31 159 PRO B C 1
ATOM 2653 O O . PRO B 1 159 ? 14.289 -21.344 -11.477 1 98.31 159 PRO B O 1
ATOM 2656 N N . ASN B 1 160 ? 13.547 -22.016 -9.484 1 98.5 160 ASN B N 1
ATOM 2657 C CA . ASN B 1 160 ? 14.859 -22.203 -8.867 1 98.5 160 ASN B CA 1
ATOM 2658 C C . ASN B 1 160 ? 15.727 -20.969 -9.023 1 98.5 160 ASN B C 1
ATOM 2660 O O . ASN B 1 160 ? 16.891 -21.062 -9.43 1 98.5 160 ASN B O 1
ATOM 2664 N N . SER B 1 161 ? 15.188 -19.828 -8.703 1 98.56 161 SER B N 1
ATOM 2665 C CA . SER B 1 161 ? 15.875 -18.562 -8.898 1 98.56 161 SER B CA 1
ATOM 2666 C C . SER B 1 161 ? 15.875 -17.719 -7.625 1 98.56 161 SER B C 1
ATOM 2668 O O . SER B 1 161 ? 14.945 -17.812 -6.816 1 98.56 161 SER B O 1
ATOM 2670 N N . LEU B 1 162 ? 16.859 -17.031 -7.426 1 98.44 162 LEU B N 1
ATOM 2671 C CA . LEU B 1 162 ? 16.875 -15.898 -6.5 1 98.44 162 LEU B CA 1
ATOM 2672 C C . LEU B 1 162 ? 16.672 -14.586 -7.246 1 98.44 162 LEU B C 1
ATOM 2674 O O . LEU B 1 162 ? 17.453 -14.25 -8.141 1 98.44 162 LEU B O 1
ATOM 2678 N N . ALA B 1 163 ? 15.656 -13.898 -6.93 1 98.44 163 ALA B N 1
ATOM 2679 C CA . ALA B 1 163 ? 15.375 -12.609 -7.551 1 98.44 163 ALA B CA 1
ATOM 2680 C C . ALA B 1 163 ? 15.266 -11.508 -6.504 1 98.44 163 ALA B C 1
ATOM 2682 O O . ALA B 1 163 ? 14.766 -11.742 -5.398 1 98.44 163 ALA B O 1
ATOM 2683 N N . LEU B 1 164 ? 15.711 -10.336 -6.73 1 97.19 164 LEU B N 1
ATOM 2684 C CA . LEU B 1 164 ? 15.586 -9.211 -5.805 1 97.19 164 LEU B CA 1
ATOM 2685 C C . LEU B 1 164 ? 15.625 -7.887 -6.555 1 97.19 164 LEU B C 1
ATOM 2687 O O . LEU B 1 164 ? 16.062 -7.832 -7.703 1 97.19 164 LEU B O 1
ATOM 2691 N N . GLY B 1 165 ? 15.086 -6.867 -5.836 1 95.12 165 GLY B N 1
ATOM 2692 C CA . GLY B 1 165 ? 15.195 -5.516 -6.355 1 95.12 165 GLY B CA 1
ATOM 2693 C C . GLY B 1 165 ? 13.883 -4.949 -6.848 1 95.12 165 GLY B C 1
ATOM 2694 O O . GLY B 1 165 ? 12.82 -5.555 -6.641 1 95.12 165 GLY B O 1
ATOM 2695 N N . TYR B 1 166 ? 13.977 -3.73 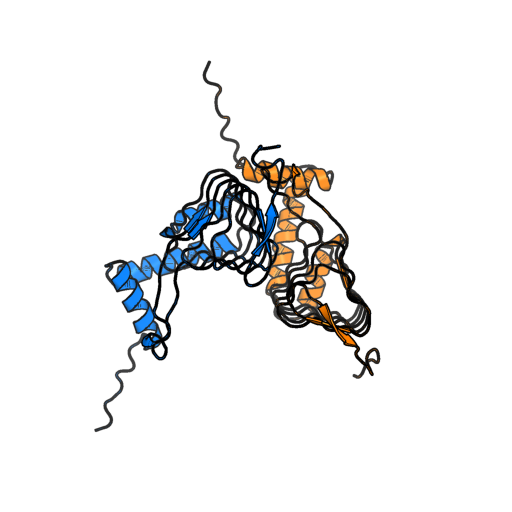-7.551 1 93.5 166 TYR B N 1
ATOM 2696 C CA . TYR B 1 166 ? 12.859 -3.018 -8.156 1 93.5 166 TYR B CA 1
ATOM 2697 C C . TYR B 1 166 ? 13.242 -2.471 -9.531 1 93.5 166 TYR B C 1
ATOM 2699 O O . TYR B 1 166 ? 13.938 -1.454 -9.625 1 93.5 166 TYR B O 1
ATOM 2707 N N . PRO B 1 167 ? 12.828 -3.076 -10.477 1 92.25 167 PRO B N 1
ATOM 2708 C CA . PRO B 1 167 ? 12.094 -4.34 -10.555 1 92.25 167 PRO B CA 1
ATOM 2709 C C . PRO B 1 167 ? 12.938 -5.543 -10.156 1 92.25 167 PRO B C 1
ATOM 2711 O O . PRO B 1 167 ? 14.164 -5.512 -10.289 1 92.25 167 PRO B O 1
ATOM 2714 N N . ALA B 1 168 ? 12.273 -6.477 -9.625 1 96.44 168 ALA B N 1
ATOM 2715 C CA . ALA B 1 168 ? 12.984 -7.691 -9.234 1 96.44 168 ALA B CA 1
ATOM 2716 C C . ALA B 1 168 ? 13.602 -8.375 -10.453 1 96.44 168 ALA B C 1
ATOM 2718 O O . ALA B 1 168 ? 12.945 -8.539 -11.484 1 96.44 168 ALA B O 1
ATOM 2719 N N . ARG B 1 169 ? 14.812 -8.773 -10.32 1 96.75 169 ARG B N 1
ATOM 2720 C CA . ARG B 1 169 ? 15.539 -9.523 -11.344 1 96.75 169 ARG B CA 1
ATOM 2721 C C . ARG B 1 169 ? 16.203 -10.758 -10.742 1 96.75 169 ARG B C 1
ATOM 2723 O O . ARG B 1 169 ? 16.609 -10.742 -9.578 1 96.75 169 ARG B O 1
ATOM 2730 N N . VAL B 1 170 ? 16.312 -11.766 -11.648 1 97.94 170 VAL B N 1
ATOM 2731 C CA . VAL B 1 170 ? 17.016 -12.969 -11.219 1 97.94 170 VAL B CA 1
ATOM 2732 C C . VAL B 1 170 ? 18.5 -12.688 -11.102 1 97.94 170 VAL B C 1
ATOM 2734 O O . VAL B 1 170 ? 19.141 -12.242 -12.062 1 97.94 170 VAL B O 1
ATOM 2737 N N . VAL B 1 171 ? 19.062 -12.945 -9.977 1 97.75 171 VAL B N 1
ATOM 2738 C CA . VAL B 1 171 ? 20.484 -12.656 -9.773 1 97.75 171 VAL B CA 1
ATOM 2739 C C . VAL B 1 171 ? 21.266 -13.961 -9.695 1 97.75 171 VAL B C 1
ATOM 2741 O O . VAL B 1 171 ? 22.484 -13.969 -9.891 1 97.75 171 VAL B O 1
ATOM 2744 N N . LYS B 1 172 ? 20.562 -15 -9.398 1 96.88 172 LYS B N 1
ATOM 2745 C CA . LYS B 1 172 ? 21.234 -16.281 -9.219 1 96.88 172 LYS B CA 1
ATOM 2746 C C . LYS B 1 172 ? 20.25 -17.438 -9.391 1 96.88 172 LYS B C 1
ATOM 2748 O O . LYS B 1 172 ? 19.109 -17.359 -8.945 1 96.88 172 LYS B O 1
ATOM 2753 N N . LYS B 1 173 ? 20.781 -18.531 -10.055 1 97.06 173 LYS B N 1
ATOM 2754 C CA . LYS B 1 173 ? 20.031 -19.781 -10.047 1 97.06 173 LYS B CA 1
ATOM 2755 C C . LYS B 1 173 ? 20.391 -20.625 -8.82 1 97.06 173 LYS B C 1
ATOM 2757 O O . LYS B 1 173 ? 21.562 -20.688 -8.438 1 97.06 173 LYS B O 1
ATOM 2762 N N . LEU B 1 174 ? 19.391 -21.172 -8.297 1 96.12 174 LEU B N 1
ATOM 2763 C CA . LEU B 1 174 ? 19.594 -21.938 -7.066 1 96.12 174 LEU B CA 1
ATOM 2764 C C . LEU B 1 174 ? 19.766 -23.422 -7.367 1 96.12 174 LEU B C 1
ATOM 2766 O O . LEU B 1 174 ? 19.109 -23.953 -8.266 1 96.12 174 LEU B O 1
ATOM 2770 N N . GLU B 1 175 ? 20.641 -24.016 -6.672 1 92.75 175 GLU B N 1
ATOM 2771 C CA . GLU B 1 175 ? 20.859 -25.469 -6.719 1 92.75 175 GLU B CA 1
ATOM 2772 C C . GLU B 1 175 ? 20.453 -26.125 -5.402 1 92.75 175 GLU B C 1
ATOM 2774 O O . GLU B 1 175 ? 20.469 -25.484 -4.352 1 92.75 175 GLU B O 1
ATOM 2779 N N . GLY B 1 176 ? 20.047 -27.391 -5.5 1 91.69 176 GLY B N 1
ATOM 2780 C CA . GLY B 1 176 ? 19.703 -28.125 -4.293 1 91.69 176 GLY B CA 1
ATOM 2781 C C . GLY B 1 176 ? 18.391 -27.688 -3.678 1 91.69 176 GLY B C 1
ATOM 2782 O O . GLY B 1 176 ? 18.266 -27.625 -2.453 1 91.69 176 GLY B O 1
ATOM 2783 N N . VAL B 1 177 ? 17.484 -27.297 -4.355 1 89.06 177 VAL B N 1
ATOM 2784 C CA . VAL B 1 177 ? 16.156 -26.844 -3.92 1 89.06 177 VAL B CA 1
ATOM 2785 C C . VAL B 1 177 ? 15.109 -27.875 -4.352 1 89.06 177 VAL B C 1
ATOM 2787 O O . VAL B 1 177 ? 15.328 -28.641 -5.289 1 89.06 177 VAL B O 1
ATOM 2790 N N . GLY B 1 178 ? 13.953 -27.938 -3.672 1 87 178 GLY B N 1
ATOM 2791 C CA . GLY B 1 178 ? 12.844 -28.766 -4.109 1 87 178 GLY B CA 1
ATOM 2792 C C . GLY B 1 178 ? 12.547 -29.906 -3.172 1 87 178 GLY B C 1
ATOM 2793 O O . GLY B 1 178 ? 11.414 -30.406 -3.123 1 87 178 GLY B O 1
ATOM 2794 N N . GLU B 1 179 ? 13.672 -30.359 -2.484 1 84.94 179 GLU B N 1
ATOM 2795 C CA . GLU B 1 179 ? 13.469 -31.469 -1.563 1 84.94 179 GLU B CA 1
ATOM 2796 C C . GLU B 1 179 ? 13 -30.984 -0.197 1 84.94 179 GLU B C 1
ATOM 2798 O O . GLU B 1 179 ? 13.523 -30 0.329 1 84.94 179 GLU B O 1
ATOM 2803 N N . LEU B 1 180 ? 11.953 -31.641 0.228 1 78 180 LEU B N 1
ATOM 2804 C CA . LEU B 1 180 ? 11.453 -31.297 1.554 1 78 180 LEU B CA 1
ATOM 2805 C C . LEU B 1 180 ? 12.375 -31.828 2.641 1 78 180 LEU B C 1
ATOM 2807 O O . LEU B 1 180 ? 12.719 -33 2.641 1 78 180 LEU B O 1
ATOM 2811 N N . LYS B 1 181 ? 13.07 -30.906 3.283 1 71.56 181 LYS B N 1
ATOM 2812 C CA . LYS B 1 181 ? 13.906 -31.344 4.398 1 71.56 181 LYS B CA 1
ATOM 2813 C C . LYS B 1 181 ? 13.258 -31 5.734 1 71.56 181 LYS B C 1
ATOM 2815 O O . LYS B 1 181 ? 12.875 -29.859 5.973 1 71.56 181 LYS B O 1
ATOM 2820 N N . THR B 1 182 ? 12.547 -32.062 6.445 1 63.62 182 THR B N 1
ATOM 2821 C CA . THR B 1 182 ? 11.891 -31.844 7.734 1 63.62 182 THR B CA 1
ATOM 2822 C C . THR B 1 182 ? 12.883 -32 8.883 1 63.62 182 THR B C 1
ATOM 2824 O O . THR B 1 182 ? 13.82 -32.812 8.781 1 63.62 182 THR B O 1
#

Radius of gyration: 22.2 Å; Cα contacts (8 Å, |Δi|>4): 880; chains: 2; bounding box: 63×58×67 Å

Foldseek 3Di:
DPPPPPPPPQDPVRCVVQVVLCVVVVHDSVVVVVLLVLLVVLLVCLQDPPDQVSNVVSLVVNQAAEEACEGEEHQEAQASRCNVLEHAYEQEYAEHNEYEHQWDPQDPVCCVVPNIDGAHEAEEACEYEYEQEYEYHPEYEAHQEYEDYNEYDDYYHYHQFYWYHVPIDTDDGHDDGDDDDD/DPPDPPPPPAPPVRCVVQVVLCVVVVHDSVVSVVLLVLLVVLLVCLQDPPDQVSNVVSLVVNQAAEEACEGEEHQEAQASSCNVLEHAYEQEYAEHNEYEHQWDPQDPVRCVVPNIDGAHEAEEAQEYEYEQEYEYHPEYEAHQEYEDYNEYDDYYHYHQFYWYDVPTDTPDGHPPGDDDDD